Protein AF-A0A1B6HB10-F1 (afdb_monomer_lite)

Secondary structure (DSSP, 8-state):
-HHHHHHHTTSSEEE-SS-EEE---HHHHHHHHHHHHHHHHHHHHHHHTTHHHHHHHHHHHT-HHHHHHHHHHHHHHHHHHHHHHHHHHHHHHHHHHHHHHHHHHHHHHHHHHHTTSS-THHHHHHHHHHHHHHHHHHHS-HHHHHHHHHHHHHHHHHHHHHHHHHHHHTT--HHHHHHHHHHHHHHHHHHHSS-HHHHHHHHHHTTTHHHHHHHHHHHHHS-HHHHHHHHHHHHHHHHHH-SS-TT-----

pLDDT: mean 84.59, std 11.27, range [43.12, 95.44]

Foldseek 3Di:
DVVLLVVCLVPQFDDDPVDTAGAADLSLLVSLVVLVVVLVCLVVVCVVVVLVVVLVVCCVVPHVVVSVVVVVVVVVVSVVVSVVSVVVSLVSLLSSLVRRLVVLLVLLQCQLPPVVPVDCSLVVSVVRCCNRLVSLVVRHDPVSSLSSLLSNLLSNLVSLLVQLVVCVVVVPALSSLLSSLVSLVVVLVSLCVPDNVSSVVSVVVCPCSSVVSNVSSVQSNDDPVVNVVVVVVVVVVVVVVDPDDPPDDPDD

Organism: NCBI:txid320908

Sequence (252 aa):
ADIMALKVDKMGDTETVYEKKFEVTNEWCLAINNIDYVRQSIQPFVKELGMEDIIKRLADFRSPSAAEHCRDTLQLVMDNAVETVKNKILDLLETVADKMSPSVRRFLMEGAELADQENNYVDRLMQYLDENLTILSSQLNPDNFDRTLTIIFDKLSRIMFDLVENGLEKRKPPNFFANLHKTLHVLMGFFHQGEKEGSQHLLQTQGEMLPRIERLLTLHGMDTADLIMQVHQARLQEQRDMVSAADGLLTV

Structure (mmCIF, N/CA/C/O backbone):
data_AF-A0A1B6HB10-F1
#
_entry.id   AF-A0A1B6HB10-F1
#
loop_
_atom_site.group_PDB
_atom_site.id
_atom_site.type_symbol
_atom_site.label_atom_id
_atom_site.label_alt_id
_atom_site.label_comp_id
_atom_site.label_asym_id
_atom_site.label_entity_id
_atom_site.label_seq_id
_atom_site.pdbx_PDB_ins_code
_atom_site.Cartn_x
_atom_site.Cartn_y
_atom_site.Cartn_z
_atom_site.occupancy
_atom_site.B_iso_or_equiv
_a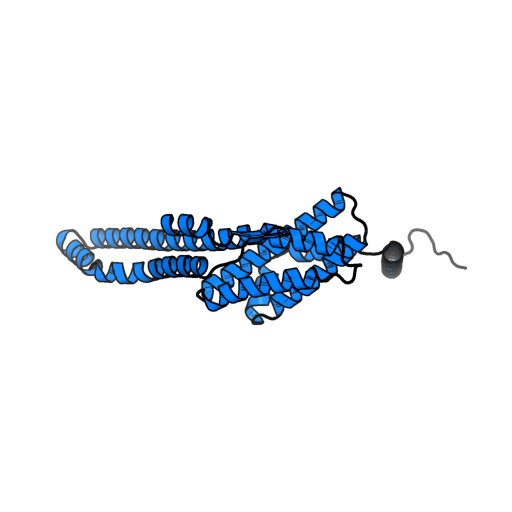tom_site.auth_seq_id
_atom_site.auth_comp_id
_atom_site.auth_asym_id
_atom_site.auth_atom_id
_atom_site.pdbx_PDB_model_num
ATOM 1 N N . ALA A 1 1 ? -2.744 5.889 21.395 1.00 66.94 1 ALA A N 1
ATOM 2 C CA . ALA A 1 1 ? -2.297 5.522 20.039 1.00 66.94 1 ALA A CA 1
ATOM 3 C C . ALA A 1 1 ? -1.103 6.369 19.584 1.00 66.94 1 ALA A C 1
ATOM 5 O O . ALA A 1 1 ? -0.095 5.792 19.202 1.00 66.94 1 ALA A O 1
ATOM 6 N N . ASP A 1 2 ? -1.140 7.701 19.712 1.00 75.50 2 ASP A N 1
ATOM 7 C CA . ASP A 1 2 ? -0.057 8.581 19.215 1.00 75.50 2 ASP A CA 1
ATOM 8 C C . ASP A 1 2 ? 1.318 8.337 19.844 1.00 75.50 2 ASP A C 1
ATOM 10 O O . ASP A 1 2 ? 2.328 8.368 19.153 1.00 75.50 2 ASP A O 1
ATOM 14 N N . ILE A 1 3 ? 1.372 8.012 21.138 1.00 80.12 3 ILE A N 1
ATOM 15 C CA . ILE A 1 3 ? 2.639 7.677 21.809 1.00 80.12 3 ILE A CA 1
ATOM 16 C C . ILE A 1 3 ? 3.262 6.406 21.212 1.00 80.12 3 ILE A C 1
ATOM 18 O O . ILE A 1 3 ? 4.477 6.338 21.050 1.00 80.12 3 ILE A O 1
ATOM 22 N N . MET A 1 4 ? 2.442 5.402 20.871 1.00 78.44 4 MET A N 1
ATOM 23 C CA . MET A 1 4 ? 2.943 4.189 20.219 1.00 78.44 4 MET A CA 1
ATOM 24 C C . MET A 1 4 ? 3.428 4.498 18.805 1.00 78.44 4 MET A C 1
ATOM 26 O O . MET A 1 4 ? 4.530 4.083 18.470 1.00 78.44 4 MET A O 1
ATOM 30 N N . ALA A 1 5 ? 2.669 5.291 18.041 1.00 75.81 5 ALA A N 1
ATOM 31 C CA . ALA A 1 5 ? 3.051 5.741 16.703 1.00 75.81 5 ALA A CA 1
ATOM 32 C C . ALA A 1 5 ? 4.418 6.447 16.698 1.00 75.81 5 ALA A C 1
ATOM 34 O O . ALA A 1 5 ? 5.324 6.049 15.975 1.00 75.81 5 ALA A O 1
ATOM 35 N N . LEU A 1 6 ? 4.611 7.425 17.588 1.00 81.50 6 LEU A N 1
ATOM 36 C CA . LEU A 1 6 ? 5.878 8.153 17.726 1.00 81.50 6 LEU A CA 1
ATOM 37 C C . LEU A 1 6 ? 7.051 7.256 18.142 1.00 81.50 6 LEU A C 1
ATOM 39 O O . LEU A 1 6 ? 8.202 7.549 17.821 1.00 81.50 6 LEU A O 1
ATOM 43 N N . LYS A 1 7 ? 6.779 6.185 18.897 1.00 82.88 7 LYS A N 1
ATOM 44 C CA . LYS A 1 7 ? 7.814 5.256 19.357 1.00 82.88 7 LYS A CA 1
ATOM 45 C C . LYS A 1 7 ? 8.308 4.358 18.224 1.00 82.88 7 LYS A C 1
ATOM 47 O O . LYS A 1 7 ? 9.514 4.138 18.135 1.00 82.88 7 LYS A O 1
ATOM 52 N N . VAL A 1 8 ? 7.400 3.851 17.391 1.00 83.81 8 VAL A N 1
ATOM 53 C CA . VAL A 1 8 ? 7.762 2.977 16.263 1.00 83.81 8 VAL A CA 1
ATOM 54 C C . VAL A 1 8 ? 8.307 3.756 15.069 1.00 83.81 8 VAL A C 1
ATOM 56 O O . VAL A 1 8 ? 9.128 3.225 14.333 1.00 83.81 8 VAL A O 1
ATOM 59 N N . ASP A 1 9 ? 7.981 5.045 14.941 1.00 81.38 9 ASP A N 1
ATOM 60 C CA . ASP A 1 9 ? 8.463 5.904 13.850 1.00 81.38 9 ASP A CA 1
ATOM 61 C C . ASP A 1 9 ? 9.997 6.013 13.749 1.00 81.38 9 ASP A C 1
ATOM 63 O O . ASP A 1 9 ? 10.530 6.333 12.697 1.00 81.38 9 ASP A O 1
ATOM 67 N N . LYS A 1 10 ? 10.752 5.699 14.804 1.00 76.81 10 LYS A N 1
ATOM 68 C CA . LYS A 1 10 ? 12.230 5.689 14.756 1.00 76.81 10 LYS A CA 1
ATOM 69 C C . LYS A 1 10 ? 12.836 4.295 14.583 1.00 76.81 10 LYS A C 1
ATOM 71 O O . LYS A 1 10 ? 14.054 4.153 14.619 1.00 76.81 10 LYS A O 1
ATOM 76 N N . MET A 1 11 ? 12.003 3.263 14.480 1.00 84.38 11 MET A N 1
ATOM 77 C CA . MET A 1 11 ? 12.424 1.867 14.368 1.00 84.38 11 MET A CA 1
ATOM 78 C C . MET A 1 11 ? 12.442 1.434 12.905 1.00 84.38 11 MET A C 1
ATOM 80 O O . MET A 1 11 ? 11.627 1.911 12.117 1.00 84.38 11 MET A O 1
ATOM 84 N N . GLY A 1 12 ? 13.346 0.514 12.565 1.00 80.12 12 GLY A N 1
ATOM 85 C CA . GLY A 1 12 ? 13.450 -0.080 11.229 1.00 80.12 12 GLY A CA 1
ATOM 86 C C . GLY A 1 12 ? 14.407 0.633 10.276 1.00 80.12 12 GLY A C 1
ATOM 87 O O . GLY A 1 12 ? 14.768 0.068 9.251 1.00 80.12 12 GLY A O 1
ATOM 88 N N . ASP A 1 13 ? 14.873 1.840 10.604 1.00 84.81 13 ASP A N 1
ATOM 89 C CA . ASP A 1 13 ? 15.872 2.529 9.785 1.00 84.81 13 ASP A CA 1
ATOM 90 C C . ASP A 1 13 ? 17.247 1.869 9.967 1.00 84.81 13 ASP A C 1
ATOM 92 O O . ASP A 1 13 ? 17.872 1.958 11.027 1.00 84.81 13 ASP A O 1
ATOM 96 N N . THR A 1 14 ? 17.727 1.211 8.914 1.00 80.62 14 THR A N 1
ATOM 97 C CA . THR A 1 14 ? 19.067 0.625 8.846 1.00 80.62 14 THR A CA 1
ATOM 98 C C . THR A 1 14 ? 19.952 1.487 7.952 1.00 80.62 14 THR A C 1
ATOM 100 O O . THR A 1 14 ? 19.573 1.882 6.848 1.00 80.62 14 THR A O 1
ATOM 103 N N . GLU A 1 15 ? 21.147 1.813 8.442 1.00 80.75 15 GLU A N 1
ATOM 104 C CA . GLU A 1 15 ? 22.148 2.574 7.700 1.00 80.75 15 GLU A CA 1
ATOM 105 C C . GLU A 1 15 ? 23.475 1.818 7.754 1.00 80.75 15 GLU A C 1
ATOM 107 O O . GLU A 1 15 ? 24.091 1.652 8.806 1.00 80.75 15 GLU A O 1
ATOM 112 N N . THR A 1 16 ? 23.886 1.315 6.597 1.00 76.00 16 THR A N 1
ATOM 113 C CA . THR A 1 16 ? 25.175 0.668 6.364 1.00 76.00 16 THR A CA 1
ATOM 114 C C . THR A 1 16 ? 26.019 1.544 5.442 1.00 76.00 16 THR A C 1
ATOM 116 O O . THR A 1 16 ? 25.510 2.455 4.792 1.00 76.00 16 THR A O 1
ATOM 119 N N . VAL A 1 17 ? 27.315 1.240 5.327 1.00 68.69 17 VAL A N 1
ATOM 120 C CA . VAL A 1 17 ? 28.239 1.956 4.423 1.00 68.69 17 VAL A CA 1
ATOM 121 C C . VAL A 1 17 ? 27.768 1.926 2.959 1.00 68.69 17 VAL A C 1
ATOM 123 O O . VAL A 1 17 ? 28.103 2.822 2.189 1.00 68.69 17 VAL A O 1
ATOM 126 N N . TYR A 1 18 ? 26.983 0.915 2.579 1.00 65.81 18 TYR A N 1
ATOM 127 C CA . TYR A 1 18 ? 26.531 0.691 1.205 1.00 65.81 18 TYR A CA 1
ATOM 128 C C . TYR A 1 18 ? 25.063 1.055 0.977 1.00 65.81 18 TYR A C 1
ATOM 130 O O . TYR A 1 18 ? 24.651 1.258 -0.163 1.00 65.81 18 TYR A O 1
ATOM 138 N N . GLU A 1 19 ? 24.258 1.109 2.036 1.00 73.31 19 GLU A N 1
ATOM 139 C CA . GLU A 1 19 ? 22.810 1.158 1.906 1.00 73.31 19 GLU A CA 1
ATOM 140 C C . GLU A 1 19 ? 22.145 1.757 3.142 1.00 73.31 19 GLU A C 1
ATOM 142 O O . GLU A 1 19 ? 22.364 1.303 4.264 1.00 73.31 19 GLU A O 1
ATOM 147 N N . LYS A 1 20 ? 21.261 2.727 2.901 1.00 80.88 20 LYS A N 1
ATOM 148 C CA . LYS A 1 20 ? 20.232 3.158 3.842 1.00 80.88 20 LYS A CA 1
ATOM 149 C C . LYS A 1 20 ? 18.891 2.592 3.383 1.00 80.88 20 LYS A C 1
ATOM 151 O O . LYS A 1 20 ? 18.513 2.822 2.228 1.00 80.88 20 LYS A O 1
ATOM 156 N N . LYS A 1 21 ? 18.210 1.832 4.240 1.00 86.06 21 LYS A N 1
ATOM 157 C CA . LYS A 1 21 ? 16.880 1.271 3.963 1.00 86.06 21 LYS A CA 1
ATOM 158 C C . LYS A 1 21 ? 16.054 1.150 5.237 1.00 86.06 21 LYS A C 1
ATOM 160 O O . LYS A 1 21 ? 16.595 1.011 6.331 1.00 86.06 21 LYS A O 1
ATOM 165 N N . PHE A 1 22 ? 14.743 1.180 5.068 1.00 92.06 22 PHE A N 1
ATOM 166 C CA . PHE A 1 22 ? 13.804 0.849 6.127 1.00 92.06 22 PHE A CA 1
ATOM 167 C C . PHE A 1 22 ? 13.450 -0.637 6.059 1.00 92.06 22 PHE A C 1
ATOM 169 O O . PHE A 1 22 ? 13.200 -1.151 4.971 1.00 92.06 22 PHE A O 1
ATOM 176 N N . GLU A 1 23 ? 13.392 -1.309 7.200 1.00 91.12 23 GLU A N 1
ATOM 177 C CA . GLU A 1 23 ? 12.884 -2.671 7.345 1.00 91.12 23 GLU A CA 1
ATOM 178 C C . GLU A 1 23 ? 11.741 -2.679 8.359 1.00 91.12 23 GLU A C 1
ATOM 180 O O . GLU A 1 23 ? 11.842 -2.109 9.448 1.00 91.12 23 GLU A O 1
ATOM 185 N N . VAL A 1 24 ? 10.640 -3.331 7.998 1.00 91.88 24 VAL A N 1
ATOM 186 C CA . VAL A 1 24 ? 9.510 -3.550 8.889 1.00 91.88 24 VAL A CA 1
ATOM 187 C C . VAL A 1 24 ? 9.980 -4.422 10.039 1.00 91.88 24 VAL A C 1
ATOM 189 O O . VAL A 1 24 ? 10.500 -5.516 9.843 1.00 91.88 24 VAL A O 1
ATOM 192 N N . THR A 1 25 ? 9.759 -3.947 11.258 1.00 91.69 25 THR A N 1
ATOM 193 C CA . THR A 1 25 ? 10.106 -4.693 12.464 1.00 91.69 25 THR A CA 1
ATOM 194 C C . THR A 1 25 ? 8.860 -5.267 13.133 1.00 91.69 25 THR A C 1
ATOM 196 O O . THR A 1 25 ? 7.733 -4.806 12.923 1.00 91.69 25 THR A O 1
ATOM 199 N N . ASN A 1 26 ? 9.050 -6.263 13.999 1.00 91.88 26 ASN A N 1
ATOM 200 C CA . ASN A 1 26 ? 7.950 -6.848 14.769 1.00 91.88 26 ASN A CA 1
ATOM 201 C C . ASN A 1 26 ? 7.258 -5.801 15.657 1.00 91.88 26 ASN A C 1
ATOM 203 O O . ASN A 1 26 ? 6.051 -5.863 15.871 1.00 91.88 26 ASN A O 1
ATOM 207 N N . GLU A 1 27 ? 7.999 -4.808 16.152 1.00 90.38 27 GLU A N 1
ATOM 208 C CA . GLU A 1 27 ? 7.480 -3.735 17.000 1.00 90.38 27 GLU A CA 1
ATOM 209 C C . GLU A 1 27 ? 6.433 -2.876 16.286 1.00 90.38 27 GLU A C 1
ATOM 211 O O . GLU A 1 27 ? 5.463 -2.462 16.924 1.00 90.38 27 GLU A O 1
ATOM 216 N N . TRP A 1 28 ? 6.587 -2.646 14.977 1.00 92.00 28 TRP A N 1
ATOM 217 C CA . TRP A 1 28 ? 5.571 -1.971 14.165 1.00 92.00 28 TRP A CA 1
ATOM 218 C C . TRP A 1 28 ? 4.260 -2.752 14.162 1.00 92.00 28 TRP A C 1
ATOM 220 O O . TRP A 1 28 ? 3.199 -2.202 14.469 1.00 92.00 28 TRP A O 1
ATOM 230 N N . CYS A 1 29 ? 4.343 -4.053 13.892 1.00 92.56 29 CYS A N 1
ATOM 231 C CA . CYS A 1 29 ? 3.175 -4.923 13.840 1.00 92.56 29 CYS A CA 1
ATOM 232 C C . CYS A 1 29 ? 2.501 -5.046 15.214 1.00 92.56 29 CYS A C 1
ATOM 234 O O . CYS A 1 29 ? 1.281 -4.934 15.327 1.00 92.56 29 CYS A O 1
ATOM 236 N N . LEU A 1 30 ? 3.293 -5.180 16.283 1.00 91.25 30 LEU A N 1
ATOM 237 C CA . LEU A 1 30 ? 2.792 -5.194 17.657 1.00 91.25 30 LEU A CA 1
ATOM 238 C C . LEU A 1 30 ? 2.095 -3.881 18.026 1.00 91.25 30 LEU A C 1
ATOM 240 O O . LEU A 1 30 ? 1.057 -3.908 18.682 1.00 91.25 30 LEU A O 1
ATOM 244 N N . ALA A 1 31 ? 2.626 -2.728 17.611 1.00 91.94 31 ALA A N 1
ATOM 245 C CA . ALA A 1 31 ? 1.979 -1.442 17.860 1.00 91.94 31 ALA A CA 1
ATOM 246 C C . ALA A 1 31 ? 0.613 -1.348 17.164 1.00 91.94 31 ALA A C 1
ATOM 248 O O . ALA A 1 31 ? -0.362 -0.945 17.801 1.00 91.94 31 ALA A O 1
ATOM 249 N N . ILE A 1 32 ? 0.527 -1.771 15.900 1.00 93.31 32 ILE A N 1
ATOM 250 C CA . ILE A 1 32 ? -0.728 -1.810 15.137 1.00 93.31 32 ILE A CA 1
ATOM 251 C C . ILE A 1 32 ? -1.734 -2.755 15.806 1.00 93.31 32 ILE A C 1
ATOM 253 O O . ILE A 1 32 ? -2.867 -2.355 16.080 1.00 93.31 32 ILE A O 1
ATOM 257 N N . ASN A 1 33 ? -1.313 -3.972 16.156 1.00 92.50 33 ASN A N 1
ATOM 258 C CA . ASN A 1 33 ? -2.174 -4.950 16.820 1.00 92.50 33 ASN A CA 1
ATOM 259 C C . ASN A 1 33 ? -2.650 -4.484 18.195 1.00 92.50 33 ASN A C 1
ATOM 261 O O . ASN A 1 33 ? -3.802 -4.706 18.549 1.00 92.50 33 ASN A O 1
ATOM 265 N N . ASN A 1 34 ? -1.797 -3.808 18.967 1.00 91.75 34 ASN A N 1
ATOM 266 C CA . ASN A 1 34 ? -2.188 -3.249 20.260 1.00 91.75 34 ASN A CA 1
ATOM 267 C C . ASN A 1 34 ? -3.269 -2.174 20.100 1.00 91.75 34 ASN A C 1
ATOM 269 O O . ASN A 1 34 ? -4.189 -2.093 20.912 1.00 91.75 34 ASN A O 1
ATOM 273 N N . ILE A 1 35 ? -3.179 -1.346 19.057 1.00 91.88 35 ILE A N 1
ATOM 274 C CA . ILE A 1 35 ? -4.202 -0.337 18.760 1.00 91.88 35 ILE A CA 1
ATOM 275 C C . ILE A 1 35 ? -5.492 -1.011 18.272 1.00 91.88 35 ILE A C 1
ATOM 277 O O . ILE A 1 35 ? -6.581 -0.615 18.691 1.00 91.88 35 ILE A O 1
ATOM 281 N N . ASP A 1 36 ? -5.394 -2.068 17.465 1.00 91.81 36 ASP A N 1
ATOM 282 C CA . ASP A 1 36 ? -6.562 -2.857 17.067 1.00 91.81 36 ASP A CA 1
ATOM 283 C C . ASP A 1 36 ? -7.216 -3.573 18.258 1.00 91.81 36 ASP A C 1
ATOM 285 O O . ASP A 1 36 ? -8.439 -3.585 18.379 1.00 91.81 36 ASP A O 1
ATOM 289 N N . TYR A 1 37 ? -6.430 -4.065 19.214 1.00 92.31 37 TYR A N 1
ATOM 290 C CA . TYR A 1 37 ? -6.954 -4.615 20.461 1.00 92.31 37 TYR A CA 1
ATOM 291 C C . TYR A 1 37 ? -7.744 -3.567 21.257 1.00 92.31 37 TYR A C 1
ATOM 293 O O . TYR A 1 37 ? -8.824 -3.863 21.777 1.00 92.31 37 TYR A O 1
ATOM 301 N N . VAL A 1 38 ? -7.260 -2.318 21.307 1.00 92.00 38 VAL A N 1
ATOM 302 C CA . VAL A 1 38 ? -8.019 -1.204 21.900 1.00 92.00 38 VAL A CA 1
ATOM 303 C C . VAL A 1 38 ? -9.347 -1.018 21.167 1.00 92.00 38 VAL A C 1
ATOM 305 O O . VAL A 1 38 ? -10.378 -0.951 21.831 1.00 92.00 38 VAL A O 1
ATOM 308 N N . ARG A 1 39 ? -9.358 -1.014 19.825 1.00 92.75 39 ARG A N 1
ATOM 309 C CA . ARG A 1 39 ? -10.597 -0.927 19.027 1.00 92.75 39 ARG A CA 1
ATOM 310 C C . ARG A 1 39 ? -11.594 -2.022 19.409 1.00 92.75 39 ARG A C 1
ATOM 312 O O . ARG A 1 39 ? -12.766 -1.726 19.634 1.00 92.75 39 ARG A O 1
ATOM 319 N N . GLN A 1 40 ? -11.132 -3.269 19.488 1.00 91.56 40 GLN A N 1
ATOM 320 C CA . GLN A 1 40 ? -11.969 -4.422 19.831 1.00 91.56 40 GLN A CA 1
ATOM 321 C C . GLN A 1 40 ? -12.498 -4.349 21.271 1.00 91.56 40 GLN A C 1
ATOM 323 O O . GLN A 1 40 ? -13.612 -4.792 21.541 1.00 91.56 40 GLN A O 1
ATOM 328 N N . SER A 1 41 ? -11.735 -3.740 22.180 1.00 92.44 41 SER A N 1
ATOM 329 C CA . SER A 1 41 ? -12.079 -3.625 23.600 1.00 92.44 41 SER A CA 1
ATOM 330 C C . SER A 1 41 ? -13.092 -2.518 23.912 1.00 92.44 41 SER A C 1
ATOM 332 O O . SER A 1 41 ? -13.715 -2.571 24.971 1.00 92.44 41 SER A O 1
ATOM 334 N N . ILE A 1 42 ? -13.317 -1.542 23.018 1.00 90.31 42 ILE A N 1
ATOM 335 C CA . ILE A 1 42 ? -14.245 -0.419 23.270 1.00 90.31 42 ILE A CA 1
ATOM 336 C C . ILE A 1 42 ? -15.670 -0.918 23.553 1.00 90.31 42 ILE A C 1
ATOM 338 O O . ILE A 1 42 ? -16.278 -0.508 24.540 1.00 90.31 42 ILE A O 1
ATOM 342 N N . GLN A 1 43 ? -16.212 -1.818 22.726 1.00 87.56 43 GLN A N 1
ATOM 343 C CA . GLN A 1 43 ? -17.577 -2.323 22.925 1.00 87.56 43 GLN A CA 1
ATOM 344 C C . GLN A 1 43 ? -17.742 -3.144 24.219 1.00 87.56 43 GLN A C 1
ATOM 346 O O . GLN A 1 43 ? -18.684 -2.869 24.967 1.00 87.56 43 GLN A O 1
ATOM 351 N N . PRO A 1 44 ? -16.874 -4.132 24.521 1.00 90.94 44 PRO A N 1
ATOM 352 C CA . PRO A 1 44 ? -16.895 -4.839 25.801 1.00 90.94 44 PRO A CA 1
ATOM 353 C C . PRO A 1 44 ? -16.789 -3.899 27.004 1.00 90.94 44 PRO A C 1
ATOM 355 O O . PRO A 1 44 ? -17.592 -4.001 27.927 1.00 90.94 44 PRO A O 1
ATOM 358 N N . PHE A 1 45 ? -15.875 -2.928 26.954 1.00 88.81 45 PHE A N 1
ATOM 359 C CA . PHE A 1 45 ? -15.664 -1.977 28.042 1.00 88.81 45 PHE A CA 1
ATOM 360 C C . PHE A 1 45 ? -16.920 -1.152 28.352 1.00 88.81 45 PHE A C 1
ATOM 362 O O . PHE A 1 45 ? -17.268 -0.947 29.514 1.00 88.81 45 PHE A O 1
ATOM 369 N N . VAL A 1 46 ? -17.661 -0.727 27.325 1.00 85.44 46 VAL A N 1
ATOM 370 C CA . VAL A 1 46 ? -18.927 -0.005 27.520 1.00 85.44 46 VAL A CA 1
ATOM 371 C C . VAL A 1 46 ? -19.999 -0.877 28.177 1.00 85.44 46 VAL A C 1
ATOM 373 O O . VAL A 1 46 ? -20.761 -0.395 29.019 1.00 85.44 46 VAL A O 1
ATOM 376 N N . LYS A 1 47 ? -20.048 -2.168 27.838 1.00 85.38 47 LYS A N 1
ATOM 377 C CA . LYS A 1 47 ? -20.952 -3.109 28.512 1.00 85.38 47 LYS A CA 1
ATOM 378 C C . LYS A 1 47 ? -20.577 -3.269 29.987 1.00 85.38 47 LYS A C 1
ATOM 380 O O . LYS A 1 47 ? -21.461 -3.236 30.839 1.00 85.38 47 LYS A O 1
ATOM 385 N N . GLU A 1 48 ? -19.286 -3.378 30.293 1.00 88.75 48 GLU A N 1
ATOM 386 C CA . GLU A 1 48 ? -18.768 -3.494 31.666 1.00 88.75 48 GLU A CA 1
ATOM 387 C C . GLU A 1 48 ? -19.000 -2.236 32.513 1.00 88.75 48 GLU A C 1
ATOM 389 O O . GLU A 1 48 ? -19.236 -2.336 33.715 1.00 88.75 48 GLU A O 1
ATOM 394 N N . LEU A 1 49 ? -19.019 -1.056 31.889 1.00 85.88 49 LEU A N 1
ATOM 395 C CA . LEU A 1 49 ? -19.387 0.211 32.531 1.00 85.88 49 LEU A CA 1
ATOM 396 C C . LEU A 1 49 ? -20.845 0.253 33.030 1.00 85.88 49 LEU A C 1
ATOM 398 O O . LEU A 1 49 ? -21.227 1.213 33.700 1.00 85.88 49 LEU A O 1
ATOM 402 N N . GLY A 1 50 ? -21.670 -0.754 32.715 1.00 86.44 50 GLY A N 1
ATOM 403 C CA . GLY A 1 50 ? -23.067 -0.820 33.150 1.00 86.44 50 GLY A CA 1
ATOM 404 C C . GLY A 1 50 ? -23.941 0.227 32.463 1.00 86.44 50 GLY A C 1
ATOM 405 O O . GLY A 1 50 ? -24.909 0.719 33.045 1.00 86.44 50 GLY A O 1
ATOM 406 N N . MET A 1 51 ? -23.593 0.604 31.230 1.00 84.50 51 MET A N 1
ATOM 407 C CA . MET A 1 51 ? -24.243 1.708 30.524 1.00 84.50 51 MET A CA 1
ATOM 408 C C . MET A 1 51 ? -25.747 1.464 30.321 1.00 84.50 51 MET A C 1
ATOM 410 O O . MET A 1 51 ? -26.548 2.379 30.499 1.00 84.50 51 MET A O 1
ATOM 414 N N . GLU A 1 52 ? -26.149 0.217 30.068 1.00 86.44 52 GLU A N 1
ATOM 415 C CA . GLU A 1 52 ? -27.566 -0.164 29.977 1.00 86.44 52 GLU A CA 1
ATOM 416 C C . GLU A 1 52 ? -28.316 0.001 31.305 1.00 86.44 52 GLU A C 1
ATOM 418 O O . GLU A 1 52 ? -29.454 0.472 31.315 1.00 86.44 52 GLU A O 1
ATOM 423 N N . ASP A 1 53 ? -27.683 -0.312 32.439 1.00 88.88 53 ASP A N 1
ATOM 424 C CA . ASP A 1 53 ? -28.294 -0.118 33.758 1.00 88.88 53 ASP A CA 1
ATOM 425 C C . ASP A 1 53 ? -28.470 1.371 34.080 1.00 88.88 53 ASP A C 1
ATOM 427 O O . ASP A 1 53 ? -29.483 1.771 34.662 1.00 88.88 53 ASP A O 1
ATOM 431 N N . ILE A 1 54 ? -27.513 2.210 33.671 1.00 87.12 54 ILE A N 1
ATOM 432 C CA . ILE A 1 54 ? -27.594 3.670 33.814 1.00 87.12 54 ILE A CA 1
ATOM 433 C C . ILE A 1 54 ? -28.738 4.224 32.958 1.00 87.12 54 ILE A C 1
ATOM 435 O O . ILE A 1 54 ? -29.560 4.990 33.466 1.00 87.12 54 ILE A O 1
ATOM 439 N N . ILE A 1 55 ? -28.829 3.811 31.690 1.00 89.38 55 ILE A N 1
ATOM 440 C CA . ILE A 1 55 ? -29.898 4.235 30.773 1.00 89.38 55 ILE A CA 1
ATOM 441 C C . ILE A 1 55 ? -31.266 3.804 31.314 1.00 89.38 55 ILE A C 1
ATOM 443 O O . ILE A 1 55 ? -32.210 4.596 31.319 1.00 89.38 55 ILE A O 1
ATOM 447 N N . LYS A 1 56 ? -31.372 2.580 31.842 1.00 89.94 56 LYS A N 1
ATOM 448 C CA . LYS A 1 56 ? -32.608 2.077 32.451 1.00 89.94 56 LYS A CA 1
ATOM 449 C C . LYS A 1 56 ? -33.030 2.915 33.660 1.00 89.94 56 LYS A C 1
ATOM 451 O O . LYS A 1 56 ? -34.169 3.366 33.720 1.00 89.94 56 LYS A O 1
ATOM 456 N N . ARG A 1 57 ? -32.104 3.212 34.578 1.00 90.06 57 ARG A N 1
ATOM 457 C CA . ARG A 1 57 ? -32.381 4.087 35.734 1.00 90.06 57 ARG A CA 1
ATOM 458 C C . ARG A 1 57 ? -32.748 5.515 35.320 1.00 90.06 57 ARG A C 1
ATOM 460 O O . ARG A 1 57 ? -33.556 6.156 35.988 1.00 90.06 57 ARG A O 1
ATOM 467 N N . LEU A 1 58 ? -32.176 6.022 34.227 1.00 90.06 58 LEU A N 1
ATOM 468 C CA . LEU A 1 58 ? -32.514 7.338 33.682 1.00 90.06 58 LEU A CA 1
ATOM 469 C C . LEU A 1 58 ? -33.946 7.376 33.125 1.00 90.06 58 LEU A C 1
ATOM 471 O O . LEU A 1 58 ? -34.633 8.386 33.297 1.00 90.06 58 LEU A O 1
ATOM 475 N N . ALA A 1 59 ? -34.406 6.281 32.511 1.00 90.94 59 ALA A N 1
ATOM 476 C CA . ALA A 1 59 ? -35.780 6.153 32.025 1.00 90.94 59 ALA A CA 1
ATOM 477 C C . ALA A 1 59 ? -36.788 6.219 33.179 1.00 90.94 59 ALA A C 1
ATOM 479 O O . ALA A 1 59 ? -37.790 6.927 33.069 1.00 90.94 59 ALA A O 1
ATOM 480 N N . ASP A 1 60 ? -36.470 5.547 34.290 1.00 90.25 60 ASP A N 1
ATOM 481 C CA . ASP A 1 60 ? -37.295 5.519 35.502 1.00 90.25 60 ASP A CA 1
ATOM 482 C C . ASP A 1 60 ? -37.326 6.881 36.225 1.00 90.25 60 ASP A C 1
ATOM 484 O O . ASP A 1 60 ? -38.349 7.263 36.792 1.00 90.25 60 ASP A O 1
ATOM 488 N N . PHE A 1 61 ? -36.216 7.632 36.214 1.00 90.25 61 PHE A N 1
ATOM 489 C CA . PHE A 1 61 ? -36.095 8.909 36.933 1.00 90.25 61 PHE A CA 1
ATOM 490 C C . PHE A 1 61 ? -36.639 10.124 36.164 1.00 90.25 61 PHE A C 1
ATOM 492 O O . PHE A 1 61 ? -37.137 11.071 36.776 1.00 90.25 61 PHE A O 1
ATOM 499 N N . ARG A 1 62 ? -36.499 10.146 34.832 1.00 88.12 62 ARG A N 1
ATOM 500 C CA . ARG A 1 62 ? -36.848 11.301 33.985 1.00 88.12 62 ARG A CA 1
ATOM 501 C C . ARG A 1 62 ? -37.994 10.976 33.037 1.00 88.12 62 ARG A C 1
ATOM 503 O O . ARG A 1 62 ? -39.114 11.433 33.242 1.00 88.12 62 ARG A O 1
ATOM 510 N N . SER A 1 63 ? -37.687 10.269 31.957 1.00 91.31 63 SER A N 1
ATOM 511 C CA . SER A 1 63 ? -38.650 9.813 30.961 1.00 91.31 63 SER A CA 1
ATOM 512 C C . SER A 1 63 ? -37.977 8.818 30.011 1.00 91.31 63 SER A C 1
ATOM 514 O O . SER A 1 63 ? -36.761 8.907 29.798 1.00 91.31 63 SER A O 1
ATOM 516 N N . PRO A 1 64 ? -38.750 7.927 29.364 1.00 89.81 64 PRO A N 1
ATOM 517 C CA . PRO A 1 64 ? -38.219 7.014 28.353 1.00 89.81 64 PRO A CA 1
ATOM 518 C C . PRO A 1 64 ? -37.510 7.742 27.203 1.00 89.81 64 PRO A C 1
ATOM 520 O O . PRO A 1 64 ? -36.414 7.358 26.814 1.00 89.81 64 PRO A O 1
ATOM 523 N N . SER A 1 65 ? -38.079 8.855 26.728 1.00 91.19 65 SER A N 1
ATOM 524 C CA . SER A 1 65 ? -37.491 9.663 25.649 1.00 91.19 65 SER A CA 1
ATOM 525 C C . SER A 1 65 ? -36.146 10.292 26.042 1.00 91.19 65 SER A C 1
ATOM 527 O O . SER A 1 65 ? -35.224 10.318 25.232 1.00 91.19 65 SER A O 1
ATOM 529 N N . ALA A 1 66 ? -35.981 10.754 27.288 1.00 87.88 66 ALA A N 1
ATOM 530 C CA . ALA A 1 66 ? -34.697 11.290 27.746 1.00 87.88 66 ALA A CA 1
ATOM 531 C C . ALA A 1 66 ? -33.612 10.202 27.830 1.00 87.88 66 ALA A C 1
ATOM 533 O O . ALA A 1 66 ? -32.447 10.465 27.531 1.00 87.88 66 ALA A O 1
ATOM 534 N N . ALA A 1 67 ? -33.994 8.984 28.220 1.00 91.12 67 ALA A N 1
ATOM 535 C CA . ALA A 1 67 ? -33.091 7.840 28.254 1.00 91.12 67 ALA A CA 1
ATOM 536 C C . ALA A 1 67 ? -32.682 7.374 26.851 1.00 91.12 67 ALA A C 1
ATOM 538 O O . ALA A 1 67 ? -31.517 7.051 26.634 1.00 91.12 67 ALA A O 1
ATOM 539 N N . GLU A 1 68 ? -33.610 7.398 25.895 1.00 91.38 68 GLU A N 1
ATOM 540 C CA . GLU A 1 68 ? -33.347 7.061 24.495 1.00 91.38 68 GLU A CA 1
ATOM 541 C C . GLU A 1 68 ? -32.386 8.062 23.841 1.00 91.38 68 GLU A C 1
ATOM 543 O O . GLU A 1 68 ? -31.350 7.658 23.324 1.00 91.38 68 GLU A O 1
ATOM 548 N N . HIS A 1 69 ? -32.609 9.369 24.011 1.00 90.81 69 HIS A N 1
ATOM 549 C CA . HIS A 1 69 ? -31.654 10.383 23.544 1.00 90.81 69 HIS A CA 1
ATOM 550 C C . HIS A 1 69 ? -30.257 10.232 24.166 1.00 90.81 69 HIS A C 1
ATOM 552 O O . HIS A 1 69 ? -29.243 10.472 23.504 1.00 90.81 69 HIS A O 1
ATOM 558 N N . CYS A 1 70 ? -30.183 9.838 25.442 1.00 89.06 70 CYS A N 1
ATOM 559 C CA . CYS A 1 70 ? -28.911 9.553 26.097 1.00 89.06 70 CYS A CA 1
ATOM 560 C C . CYS A 1 70 ? -28.227 8.331 25.472 1.00 89.06 70 CYS A C 1
ATOM 562 O O . CYS A 1 70 ? -27.040 8.412 25.163 1.00 89.06 70 CYS A O 1
ATOM 564 N N . ARG A 1 71 ? -28.973 7.246 25.223 1.00 90.94 71 ARG A N 1
ATOM 565 C CA . ARG A 1 71 ? -28.468 6.057 24.524 1.00 90.94 71 ARG A CA 1
ATOM 566 C C . ARG A 1 71 ? -27.901 6.420 23.153 1.00 90.94 71 ARG A C 1
ATOM 568 O O . ARG A 1 71 ? -26.758 6.070 22.882 1.00 90.94 71 ARG A O 1
ATOM 575 N N . ASP A 1 72 ? -28.648 7.162 22.340 1.00 92.50 72 ASP A N 1
ATOM 576 C CA . ASP A 1 72 ? -28.215 7.553 20.992 1.00 92.50 72 ASP A CA 1
ATOM 577 C C . ASP A 1 72 ? -26.933 8.390 21.032 1.00 92.50 72 ASP A C 1
ATOM 579 O O . ASP A 1 72 ? -25.999 8.166 20.262 1.00 92.50 72 ASP A O 1
ATOM 583 N N . THR A 1 73 ? -26.851 9.329 21.979 1.00 91.50 73 THR A N 1
ATOM 584 C CA . THR A 1 73 ? -25.654 10.160 22.162 1.00 91.50 73 THR A CA 1
ATOM 585 C C . THR A 1 73 ? -24.445 9.313 22.560 1.00 91.50 73 THR A C 1
ATOM 587 O O . THR A 1 73 ? -23.344 9.529 22.056 1.00 91.50 73 THR A O 1
ATOM 590 N N . LEU A 1 74 ? -24.628 8.339 23.455 1.00 88.94 74 LEU A N 1
ATOM 591 C CA . LEU A 1 74 ? -23.553 7.451 23.896 1.00 88.94 74 LEU A CA 1
ATOM 592 C C . LEU A 1 74 ? -23.102 6.511 22.775 1.00 88.94 74 LEU A C 1
ATOM 594 O O . LEU A 1 74 ? -21.898 6.360 22.572 1.00 88.94 74 LEU A O 1
ATOM 598 N N . GLN A 1 75 ? -24.042 5.965 22.001 1.00 90.69 75 GLN A N 1
ATOM 599 C CA . GLN A 1 75 ? -23.737 5.157 20.823 1.00 90.69 75 GLN A CA 1
ATOM 600 C C . GLN A 1 75 ? -22.929 5.964 19.799 1.00 90.69 75 GLN A C 1
ATOM 602 O O . GLN A 1 75 ? -21.891 5.500 19.338 1.00 90.69 75 GLN A O 1
ATOM 607 N N . LEU A 1 76 ? -23.322 7.214 19.531 1.00 93.06 76 LEU A N 1
ATOM 608 C CA . LEU A 1 76 ? -22.577 8.103 18.640 1.00 93.06 76 LEU A CA 1
ATOM 609 C C . LEU A 1 76 ? -21.142 8.352 19.137 1.00 93.06 76 LEU A C 1
ATOM 611 O O . LEU A 1 76 ? -20.198 8.341 18.349 1.00 93.06 76 LEU A O 1
ATOM 615 N N . VAL A 1 77 ? -20.951 8.570 20.442 1.00 91.56 77 VAL A N 1
ATOM 616 C CA . VAL A 1 77 ? -19.611 8.742 21.032 1.00 91.56 77 VAL A CA 1
ATOM 617 C C . VAL A 1 77 ? -18.769 7.475 20.869 1.00 91.56 77 VAL A C 1
ATOM 619 O O . VAL A 1 77 ? -17.583 7.572 20.550 1.00 91.56 77 VAL A O 1
ATOM 622 N N . MET A 1 78 ? -19.365 6.295 21.046 1.00 89.50 78 MET A N 1
ATOM 623 C CA . MET A 1 78 ? -18.679 5.019 20.839 1.00 89.50 78 MET A CA 1
ATOM 624 C C . MET A 1 78 ? -18.271 4.812 19.388 1.00 89.50 78 MET A C 1
ATOM 626 O O . MET A 1 78 ? -17.121 4.462 19.128 1.00 89.50 78 MET A O 1
ATOM 630 N N . ASP A 1 79 ? -19.194 5.040 18.456 1.00 92.44 79 ASP A N 1
A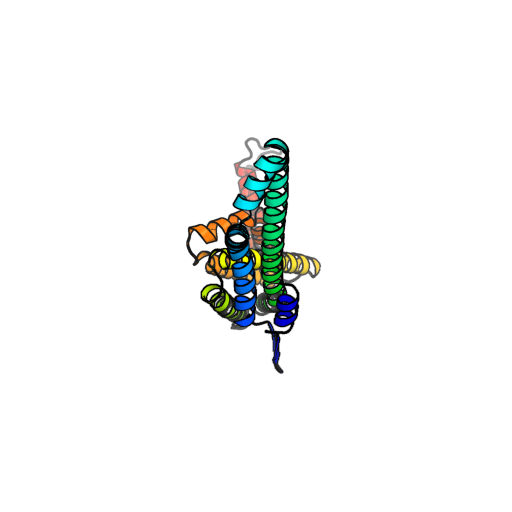TOM 631 C CA . ASP A 1 79 ? -18.943 4.865 17.030 1.00 92.44 79 ASP A CA 1
ATOM 632 C C . ASP A 1 79 ? -17.824 5.811 16.576 1.00 92.44 79 ASP A C 1
ATOM 634 O O . ASP A 1 79 ? -16.870 5.375 15.931 1.00 92.44 79 ASP A O 1
ATOM 638 N N . ASN A 1 80 ? -17.850 7.068 17.034 1.00 94.06 80 ASN A N 1
ATOM 639 C CA . ASN A 1 80 ? -16.776 8.034 16.795 1.00 94.06 80 ASN A CA 1
ATOM 640 C C . ASN A 1 80 ? -15.431 7.589 17.393 1.00 94.06 80 ASN A C 1
ATOM 642 O O . ASN A 1 80 ? -14.385 7.768 16.764 1.00 94.06 80 ASN A O 1
ATOM 646 N N . ALA A 1 81 ? -15.425 7.004 18.595 1.00 92.69 81 ALA A N 1
ATOM 647 C CA . ALA A 1 81 ? -14.202 6.501 19.219 1.00 92.69 81 ALA A CA 1
ATOM 648 C C . ALA A 1 81 ? -13.618 5.313 18.439 1.00 92.69 81 ALA A C 1
ATOM 650 O O . ALA A 1 81 ? -12.419 5.289 18.159 1.00 92.69 81 ALA A O 1
ATOM 651 N N . VAL A 1 82 ? -14.462 4.357 18.040 1.00 92.94 82 VAL A N 1
ATOM 652 C CA . VAL A 1 82 ? -14.066 3.218 17.199 1.00 92.94 82 VAL A CA 1
ATOM 653 C C . VAL A 1 82 ? -13.500 3.708 15.868 1.00 92.94 82 VAL A C 1
ATOM 655 O O . VAL A 1 82 ? -12.447 3.229 15.445 1.00 92.94 82 VAL A O 1
ATOM 658 N N . GLU A 1 83 ? -14.156 4.676 15.231 1.00 94.19 83 GLU A N 1
ATOM 659 C CA . GLU A 1 83 ? -13.719 5.228 13.950 1.00 94.19 83 GLU A CA 1
ATOM 660 C C . GLU A 1 83 ? -12.388 5.977 14.069 1.00 94.19 83 GLU A C 1
ATOM 662 O O . GLU A 1 83 ? -11.487 5.782 13.259 1.00 94.19 83 GLU A O 1
ATOM 667 N N . THR A 1 84 ? -12.200 6.740 15.148 1.00 93.75 84 THR A N 1
ATOM 668 C CA . THR A 1 84 ? -10.921 7.404 15.446 1.00 93.75 84 THR A CA 1
ATOM 669 C C . THR A 1 84 ? -9.779 6.392 15.555 1.00 93.75 84 THR A C 1
ATOM 671 O O . THR A 1 84 ? -8.696 6.611 15.012 1.00 93.75 84 THR A O 1
ATOM 674 N N . VAL A 1 85 ? -10.008 5.260 16.230 1.00 93.44 85 VAL A N 1
ATOM 675 C CA . VAL A 1 85 ? -8.989 4.210 16.357 1.00 93.44 85 VAL A CA 1
ATOM 676 C C . VAL A 1 85 ? -8.731 3.517 15.017 1.00 93.44 85 VAL A C 1
ATOM 678 O O . VAL A 1 85 ? -7.571 3.275 14.693 1.00 93.44 85 VAL A O 1
ATOM 681 N N . LYS A 1 86 ? -9.766 3.243 14.209 1.00 92.44 86 LYS A N 1
ATOM 682 C CA . LYS A 1 86 ? -9.590 2.684 12.854 1.00 92.44 86 LYS A CA 1
ATOM 683 C C . LYS A 1 86 ? -8.767 3.604 11.958 1.00 92.44 86 LYS A C 1
ATOM 685 O O . LYS A 1 86 ? -7.825 3.126 11.336 1.00 92.44 86 LYS A O 1
ATOM 690 N N . ASN A 1 87 ? -9.087 4.897 11.928 1.00 93.56 87 ASN A N 1
ATOM 691 C CA . ASN A 1 87 ? -8.330 5.880 11.154 1.00 93.56 87 ASN A CA 1
ATOM 692 C C . ASN A 1 87 ? -6.872 5.900 11.602 1.00 93.56 87 ASN A C 1
ATOM 694 O O . ASN A 1 87 ? -5.970 5.864 10.777 1.00 93.56 87 ASN A O 1
ATOM 698 N N . LYS A 1 88 ? -6.624 5.809 12.912 1.00 92.50 88 LYS A N 1
ATOM 699 C CA . LYS A 1 88 ? -5.255 5.755 13.418 1.00 92.50 88 LYS A CA 1
ATOM 700 C C . LYS A 1 88 ? -4.498 4.479 13.041 1.00 92.50 88 LYS A C 1
ATOM 702 O O . LYS A 1 88 ? -3.279 4.521 12.889 1.00 92.50 88 LYS A O 1
ATOM 707 N N . ILE A 1 89 ? -5.192 3.346 12.925 1.00 93.44 89 ILE A N 1
ATOM 708 C CA . ILE A 1 89 ? -4.606 2.115 12.381 1.00 93.44 89 ILE A CA 1
ATOM 709 C C . ILE A 1 89 ? -4.223 2.353 10.921 1.00 93.44 89 ILE A C 1
ATOM 711 O O . ILE A 1 89 ? -3.075 2.102 10.575 1.00 93.44 89 ILE A O 1
ATOM 715 N N . LEU A 1 90 ? -5.139 2.890 10.106 1.00 93.88 90 LEU A N 1
ATOM 716 C CA . LEU A 1 90 ? -4.876 3.206 8.698 1.00 93.88 90 LEU A CA 1
ATOM 717 C C . LEU A 1 90 ? -3.668 4.140 8.536 1.00 93.88 90 LEU A C 1
ATOM 719 O O . LEU A 1 90 ? -2.765 3.798 7.780 1.00 93.88 90 LEU A O 1
ATOM 723 N N . ASP A 1 91 ? -3.580 5.220 9.319 1.00 94.12 91 ASP A N 1
ATOM 724 C CA . ASP A 1 91 ? -2.430 6.138 9.309 1.00 94.12 91 ASP A CA 1
ATOM 725 C C . ASP A 1 91 ? -1.096 5.402 9.539 1.00 94.12 91 ASP A C 1
ATOM 727 O O . ASP A 1 91 ? -0.075 5.713 8.923 1.00 94.12 91 ASP A O 1
ATOM 731 N N . LEU A 1 92 ? -1.077 4.421 10.450 1.00 92.94 92 LEU A N 1
ATOM 732 C CA . LEU A 1 92 ? 0.125 3.633 10.732 1.00 92.94 92 LEU A CA 1
ATOM 733 C C . LEU A 1 92 ? 0.472 2.680 9.591 1.00 92.94 92 LEU A C 1
ATOM 735 O O . LEU A 1 92 ? 1.653 2.542 9.276 1.00 92.94 92 LEU A O 1
ATOM 739 N N . LEU A 1 93 ? -0.530 2.055 8.966 1.00 94.12 93 LEU A N 1
ATOM 740 C CA . LEU A 1 93 ? -0.311 1.216 7.784 1.00 94.12 93 LEU A CA 1
ATOM 741 C C . LEU A 1 93 ? 0.265 2.047 6.629 1.00 94.12 93 LEU A C 1
ATOM 743 O O . LEU A 1 93 ? 1.233 1.633 5.989 1.00 94.12 93 LEU A O 1
ATOM 747 N N . GLU A 1 94 ? -0.275 3.249 6.408 1.00 94.50 94 GLU A N 1
ATOM 748 C CA . GLU A 1 94 ? 0.241 4.201 5.421 1.00 94.50 94 GLU A CA 1
ATOM 749 C C . GLU A 1 94 ? 1.670 4.637 5.743 1.00 94.50 94 GLU A C 1
ATOM 751 O O . GLU A 1 94 ? 2.521 4.631 4.857 1.00 94.50 94 GLU A O 1
ATOM 756 N N . THR A 1 95 ? 1.968 4.919 7.014 1.00 93.81 95 THR A N 1
ATOM 757 C CA . THR A 1 95 ? 3.320 5.304 7.447 1.00 93.81 95 THR A CA 1
ATOM 758 C C . THR A 1 95 ? 4.345 4.209 7.144 1.00 93.81 95 THR A C 1
ATOM 760 O O . THR A 1 95 ? 5.446 4.504 6.676 1.00 93.81 95 THR A O 1
ATOM 763 N N . VAL A 1 96 ? 3.999 2.937 7.374 1.00 93.12 96 VAL A N 1
ATOM 764 C CA . VAL A 1 96 ? 4.876 1.804 7.035 1.00 93.12 96 VAL A CA 1
ATOM 765 C C . VAL A 1 96 ? 5.139 1.756 5.528 1.00 93.12 96 VAL A C 1
ATOM 767 O O . VAL A 1 96 ? 6.295 1.682 5.108 1.00 93.12 96 VAL A O 1
ATOM 770 N N . ALA A 1 97 ? 4.094 1.862 4.705 1.00 93.75 97 ALA A N 1
ATOM 771 C CA . ALA A 1 97 ? 4.235 1.857 3.249 1.00 93.75 97 ALA A CA 1
ATOM 772 C C . ALA A 1 97 ? 5.045 3.064 2.729 1.00 93.75 97 ALA A C 1
ATOM 774 O O . ALA A 1 97 ? 5.876 2.931 1.822 1.00 93.75 97 ALA A O 1
ATOM 775 N N . ASP A 1 98 ? 4.866 4.240 3.332 1.00 94.31 98 ASP A N 1
ATOM 776 C CA . ASP A 1 98 ? 5.633 5.445 3.010 1.00 94.31 98 ASP A CA 1
ATOM 777 C C . ASP A 1 98 ? 7.114 5.291 3.363 1.00 94.31 98 ASP A C 1
ATOM 779 O O . ASP A 1 98 ? 7.975 5.708 2.588 1.00 94.31 98 ASP A O 1
ATOM 783 N N . LYS A 1 99 ? 7.439 4.621 4.472 1.00 92.44 99 LYS A N 1
ATOM 784 C CA . LYS A 1 99 ? 8.831 4.324 4.842 1.00 92.44 99 LYS A CA 1
ATOM 785 C C . LYS A 1 99 ? 9.497 3.293 3.934 1.00 92.44 99 LYS A C 1
ATOM 787 O O . LYS A 1 99 ? 10.700 3.387 3.704 1.00 92.44 99 LYS A O 1
ATOM 792 N N . MET A 1 100 ? 8.739 2.353 3.369 1.00 93.69 100 MET A N 1
ATOM 793 C CA . MET A 1 100 ? 9.253 1.402 2.370 1.00 93.69 100 MET A CA 1
ATOM 794 C C . MET A 1 100 ? 9.497 2.058 0.998 1.00 93.69 100 MET A C 1
ATOM 796 O O . MET A 1 100 ? 10.362 1.625 0.231 1.00 93.69 100 MET A O 1
ATOM 800 N N . SER A 1 101 ? 8.755 3.124 0.683 1.00 94.19 101 SER A N 1
ATOM 801 C CA . SER A 1 101 ? 8.734 3.759 -0.642 1.00 94.19 101 SER A CA 1
ATOM 802 C C . SER A 1 101 ? 10.107 4.218 -1.173 1.00 94.19 101 SER A C 1
ATOM 804 O O . SER A 1 101 ? 10.370 3.998 -2.358 1.00 94.19 101 SER A O 1
ATOM 806 N N . PRO A 1 102 ? 11.023 4.813 -0.378 1.00 93.44 102 PRO A N 1
ATOM 807 C CA . PRO A 1 102 ? 12.353 5.200 -0.854 1.00 93.44 102 PRO A CA 1
ATOM 808 C C . PRO A 1 102 ? 13.195 4.022 -1.354 1.00 93.44 102 PRO A C 1
ATOM 810 O O . PRO A 1 102 ? 13.809 4.121 -2.417 1.00 93.44 102 PRO A O 1
ATOM 813 N N . SER A 1 103 ? 13.204 2.904 -0.622 1.00 92.75 103 SER A N 1
ATOM 814 C CA . SER A 1 103 ? 13.945 1.696 -1.004 1.00 92.75 103 SER A CA 1
ATOM 815 C C . SER A 1 103 ? 13.369 1.082 -2.275 1.00 92.75 103 SER A C 1
ATOM 817 O O . SER A 1 103 ? 14.115 0.800 -3.211 1.00 92.75 103 SER A O 1
ATOM 819 N N . VAL A 1 104 ? 12.038 0.978 -2.352 1.00 93.19 104 VAL A N 1
ATOM 820 C CA . VAL A 1 104 ? 11.324 0.510 -3.549 1.00 93.19 104 VAL A CA 1
ATOM 821 C C . VAL A 1 104 ? 11.649 1.381 -4.763 1.00 93.19 104 VA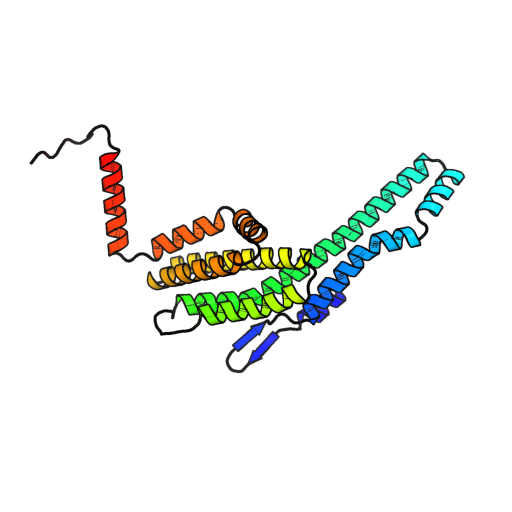L A C 1
ATOM 823 O O . VAL A 1 104 ? 12.063 0.866 -5.800 1.00 93.19 104 VAL A O 1
ATOM 826 N N . ARG A 1 105 ? 11.526 2.709 -4.635 1.00 94.62 105 ARG A N 1
ATOM 827 C CA . ARG A 1 105 ? 11.837 3.656 -5.715 1.00 94.62 105 ARG A CA 1
ATOM 828 C C . ARG A 1 105 ? 13.281 3.519 -6.182 1.00 94.62 105 ARG A C 1
ATOM 830 O O . ARG A 1 105 ? 13.526 3.551 -7.386 1.00 94.62 105 ARG A O 1
ATOM 837 N N . ARG A 1 106 ? 14.226 3.367 -5.250 1.00 91.81 106 ARG A N 1
ATOM 838 C CA . ARG A 1 106 ? 15.641 3.182 -5.580 1.00 91.81 106 ARG A CA 1
ATOM 839 C C . ARG A 1 106 ? 15.856 1.895 -6.377 1.00 91.81 106 ARG A C 1
ATOM 841 O O . ARG A 1 106 ? 16.444 1.968 -7.449 1.00 91.81 106 ARG A O 1
ATOM 848 N N . PHE A 1 107 ? 15.344 0.755 -5.908 1.00 91.38 107 PHE A N 1
ATOM 849 C CA . PHE A 1 107 ? 15.510 -0.520 -6.614 1.00 91.38 107 PHE A CA 1
ATOM 850 C C . PHE A 1 107 ? 14.861 -0.517 -8.002 1.00 91.38 107 PHE A C 1
ATOM 852 O O . PHE A 1 107 ? 15.461 -1.013 -8.951 1.00 91.38 107 PHE A O 1
ATOM 859 N N . LEU A 1 108 ? 13.678 0.089 -8.146 1.00 92.50 108 LEU A N 1
ATOM 860 C CA . LEU A 1 108 ? 13.020 0.248 -9.445 1.00 92.50 108 LEU A CA 1
ATOM 861 C C . LEU A 1 108 ? 13.834 1.119 -10.407 1.00 92.50 108 LEU A C 1
ATOM 863 O O . LEU A 1 108 ? 13.982 0.769 -11.574 1.00 92.50 108 LEU A O 1
ATOM 867 N N . MET A 1 109 ? 14.383 2.236 -9.922 1.00 91.94 109 MET A N 1
ATOM 868 C CA . MET A 1 109 ? 15.218 3.122 -10.734 1.00 91.94 109 MET A CA 1
ATOM 869 C C . MET A 1 109 ? 16.512 2.425 -11.179 1.00 91.94 109 MET A C 1
ATOM 871 O O . MET A 1 109 ? 16.851 2.462 -12.359 1.00 91.94 109 MET A O 1
ATOM 875 N N . GLU A 1 110 ? 17.215 1.765 -10.255 1.00 89.06 110 GLU A N 1
ATOM 876 C CA . GLU A 1 110 ? 18.447 1.018 -10.549 1.00 89.06 110 GLU A CA 1
ATOM 877 C C . GLU A 1 110 ? 18.182 -0.131 -11.532 1.00 89.06 110 GLU A C 1
ATOM 879 O O . GLU A 1 110 ? 18.907 -0.287 -12.516 1.00 89.06 110 GLU A O 1
ATOM 884 N N . GLY A 1 111 ? 17.099 -0.887 -11.317 1.00 87.31 111 GLY A N 1
ATOM 885 C CA . GLY A 1 111 ? 16.673 -1.962 -12.211 1.00 87.31 111 GLY A CA 1
ATOM 886 C C . GLY A 1 111 ? 16.304 -1.461 -13.607 1.00 87.31 111 GLY A C 1
ATOM 887 O O . GLY A 1 111 ? 16.620 -2.115 -14.597 1.00 87.31 111 GLY A O 1
ATOM 888 N N . ALA A 1 112 ? 15.707 -0.276 -13.716 1.00 88.81 112 ALA A N 1
ATOM 889 C CA . ALA A 1 112 ? 15.403 0.332 -15.005 1.00 88.81 112 ALA A CA 1
ATOM 890 C C . ALA A 1 112 ? 16.668 0.755 -15.773 1.00 88.81 112 ALA A C 1
ATOM 892 O O . ALA A 1 112 ? 16.740 0.580 -16.991 1.00 88.81 112 ALA A O 1
ATOM 893 N N . GLU A 1 113 ? 17.672 1.299 -15.077 1.00 86.81 113 GLU A N 1
ATOM 894 C CA . GLU A 1 113 ? 18.888 1.843 -15.696 1.00 86.81 113 GLU A CA 1
ATOM 895 C C . GLU A 1 113 ? 19.958 0.790 -16.030 1.00 86.81 113 GLU A C 1
ATOM 897 O O . GLU A 1 113 ? 20.719 1.001 -16.974 1.00 86.81 113 GLU A O 1
ATOM 902 N N . LEU A 1 114 ? 20.036 -0.321 -15.287 1.00 77.81 114 LEU A N 1
ATOM 903 C CA . LEU A 1 114 ? 21.201 -1.224 -15.304 1.00 77.81 114 LEU A CA 1
ATOM 904 C C . LEU A 1 114 ? 20.891 -2.697 -15.650 1.00 77.81 114 LEU A C 1
ATOM 906 O O . LEU A 1 114 ? 21.757 -3.553 -15.460 1.00 77.81 114 LEU A O 1
ATOM 910 N N . ALA A 1 115 ? 19.698 -3.030 -16.163 1.00 61.66 115 ALA A N 1
ATOM 911 C CA . ALA A 1 115 ? 19.288 -4.436 -16.335 1.00 61.66 115 ALA A CA 1
ATOM 912 C C . ALA A 1 115 ? 20.133 -5.267 -17.323 1.00 61.66 115 ALA A C 1
ATOM 914 O O . ALA A 1 115 ? 20.134 -6.491 -17.222 1.00 61.66 115 ALA A O 1
ATOM 915 N N . ASP A 1 116 ? 20.870 -4.642 -18.249 1.00 59.31 116 ASP A N 1
ATOM 916 C CA . ASP A 1 116 ? 21.704 -5.358 -19.232 1.00 59.31 116 ASP A CA 1
ATOM 917 C C . ASP A 1 116 ? 23.004 -5.942 -18.623 1.00 59.31 116 ASP A C 1
ATOM 919 O O . ASP A 1 116 ? 23.768 -6.610 -19.318 1.00 59.31 116 ASP A O 1
ATOM 923 N N . GLN A 1 117 ? 23.275 -5.721 -17.327 1.00 55.47 117 GLN A N 1
ATOM 924 C CA . GLN A 1 117 ? 24.508 -6.145 -16.647 1.00 55.47 117 GLN A CA 1
ATOM 925 C C . GLN A 1 117 ? 24.317 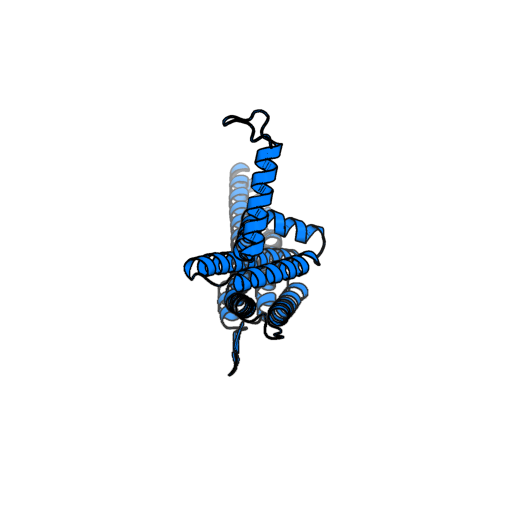-7.325 -15.676 1.00 55.47 117 GLN A C 1
ATOM 927 O O . GLN A 1 117 ? 24.670 -7.175 -14.517 1.00 55.47 117 GLN A O 1
ATOM 932 N N . GLU A 1 118 ? 23.752 -8.473 -16.075 1.00 53.81 118 GLU A N 1
ATOM 933 C CA . GLU A 1 118 ? 23.637 -9.679 -15.201 1.00 53.81 118 GLU A CA 1
ATOM 934 C C . GLU A 1 118 ? 23.111 -9.395 -13.767 1.00 53.81 118 GLU A C 1
ATOM 936 O O . GLU A 1 118 ? 23.423 -10.110 -12.814 1.00 53.81 118 GLU A O 1
ATOM 941 N N . ASN A 1 119 ? 22.370 -8.300 -13.578 1.00 56.00 119 ASN A N 1
ATOM 942 C CA . ASN A 1 119 ? 22.336 -7.637 -12.281 1.00 56.00 119 ASN A CA 1
ATOM 943 C C . ASN A 1 119 ? 21.015 -7.892 -11.568 1.00 56.00 119 ASN A C 1
ATOM 945 O O . ASN A 1 119 ? 19.931 -7.671 -12.109 1.00 56.00 119 ASN A O 1
ATOM 949 N N . ASN A 1 120 ? 21.125 -8.309 -10.310 1.00 74.50 120 ASN A N 1
ATOM 950 C CA . ASN A 1 120 ? 20.038 -8.910 -9.550 1.00 74.50 120 ASN A CA 1
ATOM 951 C C . ASN A 1 120 ? 19.052 -7.900 -8.926 1.00 74.50 120 ASN A C 1
ATOM 953 O O . ASN A 1 120 ? 18.559 -8.112 -7.823 1.00 74.50 120 ASN A O 1
ATOM 957 N N . TYR A 1 121 ? 18.815 -6.744 -9.557 1.00 82.00 121 TYR A N 1
ATOM 958 C CA . TYR A 1 121 ? 18.047 -5.649 -8.938 1.00 82.00 121 TYR A CA 1
ATOM 959 C C . TYR A 1 121 ? 16.569 -5.981 -8.751 1.00 82.00 121 TYR A C 1
ATOM 961 O O . TYR A 1 121 ? 16.000 -5.632 -7.717 1.00 82.00 121 TYR A O 1
ATOM 969 N N . VAL A 1 122 ? 15.961 -6.666 -9.725 1.00 84.00 122 VAL A N 1
ATOM 970 C CA . VAL A 1 122 ? 14.577 -7.137 -9.599 1.00 84.00 122 VAL A CA 1
ATOM 971 C C . VAL A 1 122 ? 14.488 -8.127 -8.443 1.00 84.00 122 VAL A C 1
ATOM 973 O O . VAL A 1 122 ? 13.673 -7.921 -7.556 1.00 84.00 122 VAL A O 1
ATOM 976 N N . ASP A 1 123 ? 15.386 -9.106 -8.355 1.00 87.25 123 ASP A N 1
ATOM 977 C CA . ASP A 1 123 ? 15.407 -10.051 -7.235 1.00 87.25 123 ASP A CA 1
ATOM 978 C C . ASP A 1 123 ? 15.674 -9.366 -5.892 1.00 87.25 123 ASP A C 1
ATOM 980 O O . ASP A 1 123 ? 15.076 -9.747 -4.895 1.00 87.25 123 ASP A O 1
ATOM 984 N N . ARG A 1 124 ? 16.517 -8.325 -5.837 1.00 89.25 124 ARG A N 1
ATOM 985 C CA . ARG A 1 124 ? 16.717 -7.528 -4.613 1.00 89.25 124 ARG A CA 1
ATOM 986 C C . ARG A 1 124 ? 15.445 -6.794 -4.201 1.00 89.25 124 ARG A C 1
ATOM 988 O O . ARG A 1 124 ? 15.141 -6.752 -3.012 1.00 89.25 124 ARG A O 1
ATOM 995 N N . LEU A 1 125 ? 14.701 -6.233 -5.158 1.00 91.12 125 LEU A N 1
ATOM 996 C CA . LEU A 1 125 ? 13.384 -5.652 -4.893 1.00 91.12 125 LEU A CA 1
ATOM 997 C C . LEU A 1 125 ? 12.416 -6.725 -4.391 1.00 91.12 125 LEU A C 1
ATOM 999 O O . LEU A 1 125 ? 11.728 -6.494 -3.400 1.00 91.12 125 LEU A O 1
ATOM 1003 N N . MET A 1 126 ? 12.384 -7.887 -5.043 1.00 91.12 126 MET A N 1
ATOM 1004 C CA . MET A 1 126 ? 11.500 -8.984 -4.663 1.00 91.12 126 MET A CA 1
ATOM 1005 C C . MET A 1 126 ? 11.829 -9.521 -3.277 1.00 91.12 126 MET A C 1
ATOM 1007 O O . MET A 1 126 ? 10.927 -9.649 -2.463 1.00 91.12 126 MET A O 1
ATOM 1011 N N . GLN A 1 127 ? 13.106 -9.753 -2.980 1.00 92.38 127 GLN A N 1
ATOM 1012 C CA . GLN A 1 127 ? 13.581 -10.181 -1.670 1.00 92.38 127 GLN A CA 1
ATOM 1013 C C . GLN A 1 127 ? 13.232 -9.146 -0.600 1.00 92.38 127 GLN A C 1
ATOM 1015 O O . GLN A 1 127 ? 12.711 -9.501 0.450 1.00 92.38 127 GLN A O 1
ATOM 1020 N N . TYR A 1 128 ? 13.461 -7.859 -0.877 1.00 93.25 128 TYR A N 1
ATOM 1021 C CA . TYR A 1 128 ? 13.087 -6.796 0.048 1.00 93.25 128 TYR A CA 1
ATOM 1022 C C . TYR A 1 128 ? 11.577 -6.792 0.322 1.00 93.25 128 TYR A C 1
ATOM 1024 O O . TYR A 1 128 ? 11.163 -6.715 1.477 1.00 93.25 128 TYR A O 1
ATOM 1032 N N . LEU A 1 129 ? 10.737 -6.885 -0.712 1.00 93.75 129 LEU A N 1
ATOM 1033 C CA . LEU A 1 129 ? 9.286 -6.947 -0.532 1.00 93.75 129 LEU A CA 1
ATOM 1034 C C . LEU A 1 129 ? 8.869 -8.208 0.234 1.00 93.75 129 LEU A C 1
ATOM 1036 O O . LEU A 1 129 ? 8.068 -8.100 1.155 1.00 93.75 129 LEU A O 1
ATOM 1040 N N . ASP A 1 130 ? 9.433 -9.366 -0.102 1.00 92.69 130 ASP A N 1
ATOM 1041 C CA . ASP A 1 130 ? 9.132 -10.654 0.525 1.00 92.69 130 ASP A CA 1
ATOM 1042 C C . ASP A 1 130 ? 9.491 -10.677 2.017 1.00 92.69 130 ASP A C 1
ATOM 1044 O O . ASP A 1 130 ? 8.652 -11.028 2.846 1.00 92.69 130 ASP A O 1
ATOM 1048 N N . GLU A 1 131 ? 10.686 -10.208 2.389 1.00 93.56 131 GLU A N 1
ATOM 1049 C CA . GLU A 1 131 ? 11.129 -10.115 3.786 1.00 93.56 131 GLU A CA 1
ATOM 1050 C C . GLU A 1 131 ? 10.177 -9.237 4.615 1.00 93.56 131 GLU A C 1
ATOM 1052 O O . GLU A 1 131 ? 9.704 -9.640 5.682 1.00 93.56 131 GLU A O 1
ATOM 1057 N N . ASN A 1 132 ? 9.833 -8.053 4.100 1.00 93.94 132 ASN A N 1
ATOM 1058 C CA . ASN A 1 132 ? 8.949 -7.118 4.798 1.00 93.94 132 ASN A CA 1
ATOM 1059 C C . ASN A 1 132 ? 7.499 -7.627 4.865 1.00 93.94 132 ASN A C 1
ATOM 1061 O O . ASN A 1 132 ? 6.864 -7.550 5.919 1.00 93.94 132 ASN A O 1
ATOM 1065 N N . LEU A 1 133 ? 6.965 -8.172 3.768 1.00 92.81 133 LEU A N 1
ATOM 1066 C CA . LEU A 1 133 ? 5.598 -8.698 3.714 1.00 92.81 133 LEU A CA 1
ATOM 1067 C C . LEU A 1 133 ? 5.440 -9.993 4.519 1.00 92.81 133 LEU A C 1
ATOM 1069 O O . LEU A 1 133 ? 4.368 -10.233 5.073 1.00 92.81 133 LEU A O 1
ATOM 1073 N N . THR A 1 134 ? 6.494 -10.796 4.664 1.00 93.38 134 THR A N 1
ATOM 1074 C CA . THR A 1 134 ? 6.504 -11.970 5.551 1.00 93.38 134 THR A CA 1
ATOM 1075 C C . THR A 1 134 ? 6.373 -11.558 7.018 1.00 93.38 134 THR A C 1
ATOM 1077 O O . THR A 1 134 ? 5.605 -12.151 7.780 1.00 93.38 134 THR A O 1
ATOM 1080 N N . ILE A 1 135 ? 7.069 -10.497 7.435 1.00 92.81 135 ILE A N 1
ATOM 1081 C CA . ILE A 1 135 ? 6.924 -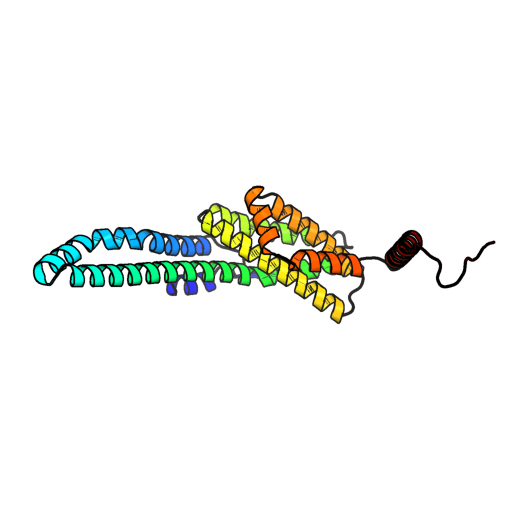9.957 8.795 1.00 92.81 135 ILE A CA 1
ATOM 1082 C C . ILE A 1 135 ? 5.504 -9.415 8.996 1.00 92.81 135 ILE A C 1
ATOM 1084 O O . ILE A 1 135 ? 4.849 -9.763 9.978 1.00 92.81 135 ILE A O 1
ATOM 1088 N N . LEU A 1 136 ? 4.995 -8.633 8.039 1.00 92.56 136 LEU A N 1
ATOM 1089 C CA . LEU A 1 136 ? 3.640 -8.079 8.100 1.00 92.56 136 LEU A CA 1
ATOM 1090 C C . LEU A 1 136 ? 2.568 -9.177 8.160 1.00 92.56 136 LEU A C 1
ATOM 1092 O O . LEU A 1 136 ? 1.697 -9.110 9.019 1.00 92.56 136 LEU A O 1
ATOM 1096 N N . SER A 1 137 ? 2.645 -10.198 7.305 1.00 91.50 137 SER A N 1
ATOM 1097 C CA . SER A 1 137 ? 1.665 -11.297 7.263 1.00 91.50 137 SER A CA 1
ATOM 1098 C C . SER A 1 137 ? 1.710 -12.192 8.497 1.00 91.50 137 SER A C 1
ATOM 1100 O O . SER A 1 137 ? 0.672 -12.667 8.947 1.00 91.50 137 SER A O 1
ATOM 1102 N N . SER A 1 138 ? 2.897 -12.422 9.067 1.00 91.88 138 SER A N 1
ATOM 1103 C CA . SER A 1 138 ? 3.042 -13.275 10.252 1.00 91.88 138 SER A CA 1
ATOM 1104 C C . SER A 1 138 ? 2.628 -12.586 11.549 1.00 91.88 138 SER A C 1
ATOM 1106 O O . SER A 1 138 ? 2.242 -13.267 12.500 1.00 91.88 138 SER A O 1
ATOM 1108 N N . GLN A 1 139 ? 2.736 -11.256 11.613 1.00 91.94 139 GLN A N 1
ATOM 1109 C CA . GLN A 1 139 ? 2.492 -10.506 12.839 1.00 91.94 139 GLN A CA 1
ATOM 1110 C C . GLN A 1 139 ? 1.171 -9.740 12.833 1.00 91.94 139 GLN A C 1
ATOM 1112 O O . GLN A 1 139 ? 0.583 -9.619 13.901 1.00 91.94 139 GLN A O 1
ATOM 1117 N N . LEU A 1 140 ? 0.689 -9.200 11.710 1.00 91.75 140 LEU A N 1
ATOM 1118 C CA . LEU A 1 140 ? -0.574 -8.454 11.677 1.00 91.75 140 LEU A CA 1
ATOM 1119 C C . LEU A 1 140 ? -1.789 -9.384 11.685 1.00 91.75 140 LEU A C 1
ATOM 1121 O O . LEU A 1 140 ? -1.729 -10.539 11.269 1.00 91.75 140 LEU A O 1
ATOM 1125 N N . ASN A 1 141 ? -2.930 -8.857 12.132 1.00 89.12 141 ASN A N 1
ATOM 1126 C CA . ASN A 1 141 ? -4.203 -9.523 11.875 1.00 89.12 141 ASN A CA 1
ATOM 1127 C C . ASN A 1 141 ? -4.502 -9.556 10.349 1.00 89.12 141 ASN A C 1
ATOM 1129 O O . ASN A 1 141 ? -4.011 -8.685 9.621 1.00 89.12 141 ASN A O 1
ATOM 1133 N N . PRO A 1 142 ? -5.305 -10.523 9.860 1.00 89.00 142 PRO A N 1
ATOM 1134 C CA . PRO A 1 142 ? -5.576 -10.672 8.426 1.00 89.00 142 PRO A CA 1
ATOM 1135 C C . PRO A 1 142 ? -6.129 -9.396 7.774 1.00 89.00 142 PRO A C 1
ATOM 1137 O O . PRO A 1 142 ? -5.589 -8.934 6.774 1.00 89.00 142 PRO A O 1
ATOM 1140 N N . ASP A 1 143 ? -7.113 -8.748 8.406 1.00 88.62 143 ASP A N 1
ATOM 1141 C CA . ASP A 1 143 ? -7.734 -7.523 7.883 1.00 88.62 143 ASP A CA 1
ATOM 1142 C C . ASP A 1 143 ? -6.725 -6.375 7.686 1.00 88.62 143 ASP A C 1
ATOM 1144 O O . ASP A 1 143 ? -6.783 -5.632 6.704 1.00 88.62 143 ASP A O 1
ATOM 1148 N N . ASN A 1 144 ? -5.808 -6.183 8.637 1.00 90.75 144 ASN A N 1
ATOM 1149 C CA . ASN A 1 144 ? -4.786 -5.144 8.563 1.00 90.75 144 ASN A CA 1
ATOM 1150 C C . ASN A 1 144 ? -3.682 -5.535 7.585 1.00 90.75 144 ASN A C 1
ATOM 1152 O O . ASN A 1 144 ? -3.147 -4.646 6.923 1.00 90.75 144 ASN A O 1
ATOM 1156 N N . PHE A 1 145 ? -3.349 -6.822 7.461 1.00 91.81 145 PHE A N 1
ATOM 1157 C CA . PHE A 1 145 ? -2.416 -7.280 6.437 1.00 91.81 145 PHE A CA 1
ATOM 1158 C C . PHE A 1 145 ? -2.960 -6.999 5.031 1.00 91.81 145 PHE A C 1
ATOM 1160 O O . PHE A 1 145 ? -2.273 -6.341 4.252 1.00 91.81 145 PHE A O 1
ATOM 1167 N N . ASP A 1 146 ? -4.212 -7.361 4.741 1.00 89.19 146 ASP A N 1
ATOM 1168 C CA . ASP A 1 146 ? -4.845 -7.122 3.435 1.00 89.19 146 ASP A CA 1
ATOM 1169 C C . ASP A 1 146 ? -4.902 -5.630 3.081 1.00 89.19 146 ASP A C 1
ATOM 1171 O O . ASP A 1 146 ? -4.603 -5.213 1.953 1.00 89.19 146 ASP A O 1
ATOM 1175 N N . ARG A 1 147 ? -5.227 -4.786 4.069 1.00 90.56 147 ARG A N 1
ATOM 1176 C CA . ARG A 1 147 ? -5.181 -3.324 3.915 1.00 90.56 147 ARG A CA 1
ATOM 1177 C C . ARG A 1 147 ? -3.767 -2.831 3.639 1.00 90.56 147 ARG A C 1
ATOM 1179 O O . ARG A 1 147 ? -3.576 -2.028 2.731 1.00 90.56 147 ARG A O 1
ATOM 1186 N N . THR A 1 148 ? -2.780 -3.321 4.386 1.00 91.94 148 THR A N 1
ATOM 1187 C CA . THR A 1 148 ? -1.372 -2.942 4.197 1.00 91.94 148 THR A CA 1
ATOM 1188 C C . THR A 1 148 ? -0.887 -3.343 2.811 1.00 91.94 148 THR A C 1
ATOM 1190 O O . THR A 1 148 ? -0.260 -2.537 2.129 1.00 91.94 148 THR A O 1
ATOM 1193 N N . LEU A 1 149 ? -1.230 -4.550 2.357 1.00 91.31 149 LEU A N 1
ATOM 1194 C CA . LEU A 1 149 ? -0.893 -5.048 1.029 1.00 91.31 149 LEU A CA 1
ATOM 1195 C C . LEU A 1 149 ? -1.495 -4.155 -0.066 1.00 91.31 149 LEU A C 1
ATOM 1197 O O . LEU A 1 149 ? -0.797 -3.784 -1.009 1.00 91.31 149 LEU A O 1
ATOM 1201 N N . THR A 1 150 ? -2.755 -3.739 0.105 1.00 89.88 150 THR A N 1
ATOM 1202 C CA . THR A 1 150 ? -3.435 -2.799 -0.803 1.00 89.88 150 THR A CA 1
ATOM 1203 C C . THR A 1 150 ? -2.731 -1.445 -0.861 1.00 89.88 150 THR A C 1
ATOM 1205 O O . THR A 1 150 ? -2.476 -0.929 -1.950 1.00 89.88 150 THR A O 1
ATOM 1208 N N . ILE A 1 151 ? -2.367 -0.885 0.296 1.00 92.31 151 ILE A N 1
ATOM 1209 C CA . ILE A 1 151 ? -1.663 0.401 0.388 1.00 92.31 151 ILE A CA 1
ATOM 1210 C C . ILE A 1 151 ? -0.273 0.306 -0.258 1.00 92.31 151 ILE A C 1
ATOM 1212 O O . ILE A 1 151 ? 0.101 1.176 -1.043 1.00 92.31 151 ILE A O 1
ATOM 1216 N N . ILE A 1 152 ? 0.489 -0.754 0.030 1.00 93.00 152 ILE A N 1
ATOM 1217 C CA . ILE A 1 152 ? 1.821 -0.971 -0.553 1.00 93.00 152 ILE A CA 1
ATOM 1218 C C . ILE A 1 152 ? 1.728 -1.085 -2.076 1.00 93.00 152 ILE A C 1
ATOM 1220 O O . ILE A 1 152 ? 2.516 -0.452 -2.780 1.00 93.00 152 ILE A O 1
ATOM 1224 N N . PHE A 1 153 ? 0.761 -1.847 -2.593 1.00 91.44 153 PHE A N 1
ATOM 1225 C CA . PHE A 1 153 ? 0.563 -2.013 -4.032 1.00 91.44 153 PHE A CA 1
ATOM 1226 C C . PHE A 1 153 ? 0.189 -0.695 -4.729 1.00 91.44 153 PHE A C 1
ATOM 1228 O O . PHE A 1 153 ? 0.706 -0.394 -5.809 1.00 91.44 153 PHE A O 1
ATOM 1235 N N . ASP A 1 154 ? -0.642 0.132 -4.088 1.00 90.69 154 ASP A N 1
ATOM 1236 C CA . ASP A 1 154 ? -0.973 1.474 -4.576 1.00 90.69 154 ASP A CA 1
ATOM 1237 C C . ASP A 1 154 ? 0.253 2.392 -4.624 1.00 90.69 154 ASP A C 1
ATOM 1239 O O . ASP A 1 154 ? 0.526 3.028 -5.645 1.00 90.69 154 ASP A O 1
ATOM 1243 N N . LYS A 1 155 ? 1.059 2.408 -3.558 1.00 92.62 155 LYS A N 1
ATOM 1244 C CA . LYS A 1 155 ? 2.304 3.189 -3.513 1.00 92.62 155 LYS A CA 1
ATOM 1245 C C . LYS A 1 155 ? 3.292 2.724 -4.582 1.00 92.62 155 LYS A C 1
ATOM 1247 O O . LYS A 1 155 ? 3.868 3.562 -5.273 1.00 92.62 155 LYS A O 1
ATOM 1252 N N . LEU A 1 156 ? 3.446 1.414 -4.772 1.00 92.75 156 LEU A N 1
ATOM 1253 C CA . LEU A 1 156 ? 4.269 0.826 -5.834 1.00 92.75 156 LEU A CA 1
ATOM 1254 C C . LEU A 1 156 ? 3.825 1.288 -7.224 1.00 92.75 156 LEU A C 1
ATOM 1256 O O . LEU A 1 156 ? 4.656 1.732 -8.016 1.00 92.75 156 LEU A O 1
ATOM 1260 N N . SER A 1 157 ? 2.522 1.233 -7.498 1.00 91.62 157 SER A N 1
ATOM 1261 C CA . SER A 1 157 ? 1.947 1.642 -8.783 1.00 91.62 157 SER A CA 1
ATOM 1262 C C . SER A 1 157 ? 2.177 3.130 -9.054 1.00 91.62 157 SER A C 1
ATOM 1264 O O . SER A 1 157 ? 2.609 3.501 -10.146 1.00 91.62 157 SER A O 1
ATOM 1266 N N . ARG A 1 158 ? 2.010 3.986 -8.038 1.00 93.50 158 ARG A N 1
ATOM 1267 C CA . ARG A 1 158 ? 2.329 5.422 -8.132 1.00 93.50 158 ARG A CA 1
ATOM 1268 C C . ARG A 1 158 ? 3.816 5.681 -8.354 1.00 93.50 158 ARG A C 1
ATOM 1270 O O . ARG A 1 158 ? 4.166 6.475 -9.217 1.00 93.50 158 ARG A O 1
ATOM 1277 N N . ILE A 1 159 ? 4.700 4.994 -7.625 1.00 95.19 159 ILE A N 1
ATOM 1278 C CA . ILE A 1 159 ? 6.153 5.117 -7.818 1.00 95.19 159 ILE A CA 1
ATOM 1279 C C . ILE A 1 159 ? 6.531 4.722 -9.248 1.00 95.19 159 ILE A C 1
ATOM 1281 O O . ILE A 1 159 ? 7.308 5.430 -9.885 1.00 95.19 159 ILE A O 1
ATOM 1285 N N . MET A 1 160 ? 5.973 3.624 -9.764 1.00 93.38 160 MET A N 1
ATOM 1286 C CA . MET A 1 160 ? 6.180 3.188 -11.146 1.00 93.38 160 MET A CA 1
ATOM 1287 C C . MET A 1 160 ? 5.712 4.246 -12.141 1.00 93.38 160 MET A C 1
ATOM 1289 O O . MET A 1 160 ? 6.459 4.602 -13.051 1.00 93.38 160 MET A O 1
ATOM 1293 N N . PHE A 1 161 ? 4.512 4.789 -11.946 1.00 94.19 161 PHE A N 1
ATOM 1294 C CA . PHE A 1 161 ? 3.982 5.858 -12.783 1.00 94.19 161 PHE A CA 1
ATOM 1295 C C . PHE A 1 161 ? 4.891 7.095 -12.784 1.00 94.19 161 PHE A C 1
ATOM 1297 O O . PHE A 1 161 ? 5.283 7.560 -13.855 1.00 94.19 161 PHE A O 1
ATOM 1304 N N . ASP A 1 162 ? 5.320 7.558 -11.607 1.00 95.44 162 ASP A N 1
ATOM 1305 C CA . ASP A 1 162 ? 6.254 8.678 -11.479 1.00 95.44 162 ASP A CA 1
ATOM 1306 C C . ASP A 1 162 ? 7.566 8.402 -12.225 1.00 95.44 162 ASP A C 1
ATOM 1308 O O . ASP A 1 162 ? 8.124 9.296 -12.859 1.00 95.44 162 ASP A O 1
ATOM 1312 N N . LEU A 1 163 ? 8.108 7.183 -12.129 1.00 94.94 163 LEU A N 1
ATOM 1313 C CA . LEU A 1 163 ? 9.347 6.807 -12.816 1.00 94.94 163 LEU A CA 1
ATOM 1314 C C . LEU A 1 163 ? 9.181 6.836 -14.337 1.00 94.94 163 LEU A C 1
ATOM 1316 O O . LEU A 1 163 ? 10.095 7.280 -15.035 1.00 94.94 163 LEU A O 1
ATOM 1320 N N . VAL A 1 164 ? 8.019 6.421 -14.844 1.00 94.19 164 VAL A N 1
ATOM 1321 C CA . VAL A 1 164 ? 7.682 6.519 -16.267 1.00 94.19 164 VAL A CA 1
ATOM 1322 C C . VAL A 1 164 ? 7.599 7.978 -16.702 1.00 94.19 164 VAL A C 1
ATOM 1324 O O . VAL A 1 164 ? 8.291 8.351 -17.647 1.00 94.19 164 VAL A O 1
ATOM 1327 N N . GLU A 1 165 ? 6.830 8.821 -16.006 1.00 94.19 165 GLU A N 1
ATOM 1328 C CA . GLU A 1 165 ? 6.698 10.244 -16.356 1.00 94.19 165 GLU A CA 1
ATOM 1329 C C . GLU A 1 165 ? 8.052 10.966 -16.313 1.00 94.19 165 GLU A C 1
ATOM 1331 O O . GLU A 1 165 ? 8.453 11.599 -17.292 1.00 94.19 165 GLU A O 1
ATOM 1336 N N . ASN A 1 166 ? 8.829 10.767 -15.245 1.00 94.44 166 ASN A N 1
ATOM 1337 C CA . ASN A 1 166 ? 10.188 11.306 -15.136 1.00 94.44 166 ASN A CA 1
ATOM 1338 C C . ASN A 1 166 ? 11.118 10.782 -16.241 1.00 94.44 166 ASN A C 1
ATOM 1340 O O . ASN A 1 166 ? 12.000 11.504 -16.716 1.00 94.44 166 ASN A O 1
ATOM 1344 N N . GLY A 1 167 ? 10.961 9.517 -16.636 1.00 91.69 167 GLY A N 1
ATOM 1345 C CA . GLY A 1 167 ? 11.710 8.914 -17.732 1.00 91.69 167 GLY A CA 1
ATOM 1346 C C . GLY A 1 167 ? 11.414 9.591 -19.069 1.00 91.69 167 GLY A C 1
ATOM 1347 O O . GLY A 1 167 ? 12.341 9.850 -19.840 1.00 91.69 167 GLY A O 1
ATOM 1348 N N . LEU A 1 168 ? 10.147 9.931 -19.320 1.00 90.81 168 LEU A N 1
ATOM 1349 C CA . LEU A 1 168 ? 9.709 10.639 -20.525 1.00 90.81 168 LEU A CA 1
ATOM 1350 C C . LEU A 1 168 ? 10.249 12.069 -20.565 1.00 90.81 168 LEU A C 1
ATOM 1352 O O . LEU A 1 168 ? 10.834 12.474 -21.572 1.00 90.81 168 LEU A O 1
ATOM 1356 N N . GLU A 1 169 ? 10.130 12.807 -19.461 1.00 93.06 169 GLU A N 1
ATOM 1357 C CA . GLU A 1 169 ? 10.659 14.171 -19.343 1.00 93.06 169 GLU A CA 1
ATOM 1358 C C . GLU A 1 169 ? 12.172 14.221 -19.588 1.00 93.06 169 GLU A C 1
ATOM 1360 O O . GLU A 1 169 ? 12.674 15.085 -20.312 1.00 93.06 169 GLU A O 1
ATOM 1365 N N . LYS A 1 170 ? 12.904 13.249 -19.030 1.00 92.75 170 LYS A N 1
ATOM 1366 C CA . LYS A 1 170 ? 14.365 13.139 -19.165 1.00 92.75 170 LYS A CA 1
ATOM 1367 C C . LYS A 1 170 ? 14.812 12.425 -20.440 1.00 92.75 170 LYS A C 1
ATOM 1369 O O . LYS A 1 170 ? 16.016 12.248 -20.622 1.00 92.75 170 LYS A O 1
ATOM 1374 N N . ARG A 1 171 ? 13.879 12.026 -21.314 1.00 89.31 171 ARG A N 1
ATOM 1375 C CA . ARG A 1 171 ? 14.143 11.309 -22.574 1.00 89.31 171 ARG A CA 1
ATOM 1376 C C . ARG A 1 171 ? 15.043 10.085 -22.378 1.00 89.31 171 ARG A C 1
ATOM 1378 O O . ARG A 1 171 ? 16.042 9.914 -23.078 1.00 89.31 171 ARG A O 1
ATOM 1385 N N . LYS A 1 172 ? 14.710 9.258 -21.386 1.00 89.56 172 LYS A N 1
ATOM 1386 C CA . LYS A 1 172 ? 15.402 7.989 -21.136 1.00 89.56 172 LYS A CA 1
ATOM 1387 C C . LYS A 1 172 ? 15.313 7.072 -22.373 1.00 89.56 172 LYS A C 1
ATOM 1389 O O . LYS A 1 172 ? 14.366 7.191 -23.151 1.00 89.56 172 LYS A O 1
ATOM 1394 N N . PRO A 1 173 ? 16.306 6.192 -22.595 1.00 88.56 173 PRO A N 1
ATOM 1395 C CA . PRO A 1 173 ? 16.321 5.302 -23.756 1.00 88.56 173 PRO A CA 1
ATOM 1396 C C . PRO A 1 173 ? 15.213 4.233 -23.676 1.00 88.56 173 PRO A C 1
ATOM 1398 O O . PRO A 1 173 ? 14.782 3.914 -22.568 1.00 88.56 173 PRO A O 1
ATOM 1401 N N . PRO A 1 174 ? 14.802 3.612 -24.800 1.00 88.06 174 PRO A N 1
ATOM 1402 C CA . PRO A 1 174 ? 13.775 2.564 -24.806 1.00 88.06 174 PRO A CA 1
ATOM 1403 C C . PRO A 1 174 ? 14.041 1.413 -23.828 1.00 88.06 174 PRO A C 1
ATOM 1405 O O . PRO A 1 174 ? 13.132 1.009 -23.104 1.00 88.06 174 PRO A O 1
ATOM 1408 N N . ASN A 1 175 ? 15.301 0.974 -23.692 1.00 88.25 175 ASN A N 1
ATOM 1409 C CA . ASN A 1 175 ? 15.684 -0.070 -22.730 1.00 88.25 175 ASN A CA 1
ATOM 1410 C C . ASN A 1 175 ? 15.249 0.253 -21.293 1.00 88.25 175 ASN A C 1
ATOM 1412 O O . ASN A 1 175 ? 14.839 -0.650 -20.574 1.00 88.25 175 ASN A O 1
ATOM 1416 N N . PHE A 1 176 ? 15.269 1.526 -20.881 1.00 90.88 176 PHE A N 1
ATOM 1417 C CA . PHE A 1 176 ? 14.800 1.931 -19.552 1.00 90.88 176 PHE A CA 1
ATOM 1418 C C . PHE A 1 176 ? 13.327 1.556 -19.338 1.00 90.88 176 PHE A C 1
ATOM 1420 O O . PHE A 1 176 ? 12.970 0.953 -18.325 1.00 90.88 176 PHE A O 1
ATOM 1427 N N . PHE A 1 177 ? 12.473 1.861 -20.317 1.00 91.81 177 PHE A N 1
ATOM 1428 C CA . PHE A 1 177 ? 11.049 1.538 -20.261 1.00 91.81 177 PHE A CA 1
ATOM 1429 C C . PHE A 1 177 ? 10.802 0.038 -20.436 1.00 91.81 177 PHE A C 1
ATOM 1431 O O . PHE A 1 177 ? 9.977 -0.522 -19.722 1.00 91.81 177 PHE A O 1
ATOM 1438 N N . ALA A 1 178 ? 11.555 -0.642 -21.303 1.00 89.12 178 ALA A N 1
ATOM 1439 C CA . ALA A 1 178 ? 11.473 -2.095 -21.447 1.00 89.12 178 ALA A CA 1
ATOM 1440 C C . ALA A 1 178 ? 11.839 -2.829 -20.140 1.00 89.12 178 ALA A C 1
ATOM 1442 O O . ALA A 1 178 ? 11.205 -3.819 -19.774 1.00 89.12 178 ALA A O 1
ATOM 1443 N N . ASN A 1 179 ? 12.824 -2.329 -19.391 1.00 89.75 179 ASN A N 1
ATOM 1444 C CA . ASN A 1 179 ? 13.221 -2.895 -18.101 1.00 89.75 179 ASN A CA 1
ATOM 1445 C C . ASN A 1 179 ? 12.176 -2.639 -17.009 1.00 89.75 179 ASN A C 1
ATOM 1447 O O . ASN A 1 179 ? 11.844 -3.552 -16.247 1.00 89.75 179 ASN A O 1
ATOM 1451 N N . LEU A 1 180 ? 11.597 -1.434 -16.962 1.00 91.94 180 LEU A N 1
ATOM 1452 C CA . LEU A 1 180 ? 10.455 -1.154 -16.086 1.00 91.94 180 LEU A CA 1
ATOM 1453 C C . LEU A 1 180 ? 9.250 -2.030 -16.434 1.00 91.94 180 LEU A C 1
ATOM 1455 O O . LEU A 1 180 ? 8.587 -2.525 -15.529 1.00 91.94 180 LEU A O 1
ATOM 1459 N N . HIS A 1 181 ? 8.995 -2.271 -17.722 1.00 90.94 181 HIS A N 1
ATOM 1460 C CA . HIS A 1 181 ? 7.922 -3.153 -18.185 1.00 90.94 181 HIS A CA 1
ATOM 1461 C C . HIS A 1 181 ? 8.107 -4.580 -17.671 1.00 90.94 181 HIS A C 1
ATOM 1463 O O . HIS A 1 181 ? 7.217 -5.120 -17.019 1.00 90.94 181 HIS A O 1
ATOM 1469 N N . LYS A 1 182 ? 9.300 -5.160 -17.847 1.00 88.94 182 LYS A N 1
ATOM 1470 C CA . LYS A 1 182 ? 9.634 -6.480 -17.284 1.00 88.94 182 LYS A CA 1
ATOM 1471 C C . LYS A 1 182 ? 9.442 -6.513 -15.766 1.00 88.94 182 LYS A C 1
ATOM 1473 O O . LYS A 1 182 ? 8.840 -7.447 -15.243 1.00 88.94 182 LYS A O 1
ATOM 1478 N N . THR A 1 183 ? 9.911 -5.479 -15.068 1.00 90.56 183 THR A N 1
ATOM 1479 C CA . THR A 1 183 ? 9.784 -5.377 -13.607 1.00 90.56 183 THR A CA 1
ATOM 1480 C C . THR A 1 183 ? 8.321 -5.287 -13.169 1.00 90.56 183 THR A C 1
ATOM 1482 O O . THR A 1 183 ? 7.936 -5.945 -12.206 1.00 90.56 183 THR A O 1
ATOM 1485 N N . LEU A 1 184 ? 7.480 -4.546 -13.900 1.00 90.31 184 LEU A N 1
ATOM 1486 C CA . LEU A 1 184 ? 6.040 -4.470 -13.652 1.00 90.31 184 LEU A CA 1
ATOM 1487 C C . LEU A 1 184 ? 5.384 -5.849 -13.744 1.00 90.31 184 LEU A C 1
ATOM 1489 O O . LEU A 1 184 ? 4.613 -6.210 -12.862 1.00 90.31 184 LEU A O 1
ATOM 1493 N N . HIS A 1 185 ? 5.719 -6.640 -14.766 1.00 88.25 185 HIS A N 1
ATOM 1494 C CA . HIS A 1 185 ? 5.191 -8.000 -14.925 1.00 88.25 185 HIS A CA 1
ATOM 1495 C C . HIS A 1 185 ? 5.609 -8.933 -13.787 1.00 88.25 185 HIS A C 1
ATOM 1497 O O . HIS A 1 185 ? 4.778 -9.690 -13.285 1.00 88.25 185 HIS A O 1
ATOM 1503 N N . VAL A 1 186 ? 6.862 -8.848 -13.329 1.00 89.00 186 VAL A N 1
ATOM 1504 C CA . VAL A 1 186 ? 7.336 -9.618 -12.165 1.00 89.00 186 VAL A CA 1
ATOM 1505 C C . VAL A 1 186 ? 6.592 -9.202 -10.894 1.00 89.00 186 VAL A C 1
ATOM 1507 O O . VAL A 1 186 ? 6.104 -10.065 -10.165 1.00 89.00 186 VAL A O 1
ATOM 1510 N N . LEU A 1 187 ? 6.439 -7.896 -10.658 1.00 88.69 187 LEU A N 1
ATOM 1511 C CA . LEU A 1 187 ? 5.684 -7.374 -9.520 1.00 88.69 187 LEU A CA 1
ATOM 1512 C C . LEU A 1 187 ? 4.225 -7.820 -9.568 1.00 88.69 187 LEU A C 1
ATOM 1514 O O . LEU A 1 187 ? 3.712 -8.323 -8.573 1.00 88.69 187 LEU A O 1
ATOM 1518 N N . MET A 1 188 ? 3.565 -7.707 -10.723 1.00 86.06 188 MET A N 1
ATOM 1519 C CA . MET A 1 188 ? 2.215 -8.235 -10.894 1.00 86.06 188 MET A CA 1
ATOM 1520 C C . MET A 1 188 ? 2.193 -9.722 -10.541 1.00 86.06 188 MET A C 1
ATOM 1522 O O . MET A 1 188 ? 1.395 -10.115 -9.700 1.00 86.06 188 MET A O 1
ATOM 1526 N N . GLY A 1 189 ? 3.096 -10.535 -11.091 1.00 84.81 189 GLY A N 1
ATOM 1527 C CA . GLY A 1 189 ? 3.190 -11.957 -10.757 1.00 84.81 189 GLY A CA 1
ATOM 1528 C C . GLY A 1 189 ? 3.302 -12.222 -9.253 1.00 84.81 189 GLY A C 1
ATOM 1529 O O . GLY A 1 189 ? 2.591 -13.078 -8.736 1.00 84.81 189 GLY A O 1
ATOM 1530 N N . PHE A 1 190 ? 4.126 -11.456 -8.541 1.00 85.31 190 PHE A N 1
ATOM 1531 C CA . PHE A 1 190 ? 4.308 -11.583 -7.096 1.00 85.31 190 PHE A CA 1
ATOM 1532 C C . PHE A 1 190 ? 3.041 -11.272 -6.295 1.00 85.31 190 PHE A C 1
ATOM 1534 O O . PHE A 1 190 ? 2.625 -12.085 -5.473 1.00 85.31 190 PHE A O 1
ATOM 1541 N N . PHE A 1 191 ? 2.363 -10.157 -6.581 1.00 81.75 191 PHE A N 1
ATOM 1542 C CA . PHE A 1 191 ? 1.108 -9.820 -5.898 1.00 81.75 191 PHE A CA 1
ATOM 1543 C C . PHE A 1 191 ? -0.064 -10.732 -6.320 1.00 81.75 191 PHE A C 1
ATOM 1545 O O . PHE A 1 191 ? -1.016 -10.884 -5.559 1.00 81.75 191 PHE A O 1
ATOM 1552 N N . HIS A 1 192 ? 0.006 -11.389 -7.488 1.00 74.00 192 HIS A N 1
ATOM 1553 C CA . HIS A 1 192 ? -0.984 -12.380 -7.940 1.00 74.00 192 HIS A CA 1
ATOM 1554 C C . HIS A 1 192 ? -0.792 -13.786 -7.354 1.00 74.00 192 HIS A C 1
ATOM 1556 O O . HIS A 1 192 ? -1.732 -14.579 -7.397 1.00 74.00 192 HIS A O 1
ATOM 1562 N N . GLN A 1 193 ? 0.393 -14.124 -6.836 1.00 63.53 193 GLN A N 1
ATOM 1563 C CA . GLN A 1 193 ? 0.641 -15.424 -6.195 1.00 63.53 193 GLN A CA 1
ATOM 1564 C C . GLN A 1 193 ? -0.016 -15.546 -4.807 1.00 63.53 193 GLN A C 1
ATOM 1566 O O . GLN A 1 193 ? -0.140 -16.660 -4.299 1.00 63.53 193 GLN A O 1
ATOM 1571 N N . GLY A 1 194 ? -0.482 -14.434 -4.223 1.00 57.84 194 GLY A N 1
ATOM 1572 C CA . GLY A 1 194 ? -1.383 -14.433 -3.066 1.00 57.84 194 GLY A CA 1
ATOM 1573 C C . GLY A 1 194 ? -2.782 -14.959 -3.414 1.00 57.84 194 GLY A C 1
ATOM 1574 O O . GLY A 1 194 ? -3.127 -15.082 -4.590 1.00 57.84 194 GLY A O 1
ATOM 1575 N N . GLU A 1 195 ? -3.590 -15.298 -2.401 1.00 55.50 195 GLU A N 1
ATOM 1576 C CA . GLU A 1 195 ? -4.936 -15.871 -2.574 1.00 55.50 195 GLU A CA 1
ATOM 1577 C C . GLU A 1 195 ? -5.711 -15.193 -3.722 1.00 55.50 195 GLU A C 1
ATOM 1579 O O . GLU A 1 195 ? -5.831 -13.967 -3.781 1.00 55.50 195 GLU A O 1
ATOM 1584 N N . LYS A 1 196 ? -6.199 -16.001 -4.676 1.00 51.50 196 LYS A N 1
ATOM 1585 C CA . LYS A 1 196 ? -6.721 -15.542 -5.982 1.00 51.50 196 LYS A CA 1
ATOM 1586 C C . LYS A 1 196 ? -7.836 -14.494 -5.884 1.00 51.50 196 LYS A C 1
ATOM 1588 O O . LYS A 1 196 ? -8.036 -13.736 -6.826 1.00 51.50 196 LYS A O 1
ATOM 1593 N N . GLU A 1 197 ? -8.564 -14.464 -4.774 1.00 54.31 197 GLU A N 1
ATOM 1594 C CA . GLU A 1 197 ? -9.643 -13.501 -4.536 1.00 54.31 197 GLU A CA 1
ATOM 1595 C C . GLU A 1 197 ? -9.100 -12.129 -4.096 1.00 54.31 197 GLU A C 1
ATOM 1597 O O . GLU A 1 197 ? -9.574 -11.098 -4.576 1.00 54.31 197 GLU A O 1
ATOM 1602 N N . GLY A 1 198 ? -8.049 -12.101 -3.268 1.00 54.72 198 GLY A N 1
ATOM 1603 C CA . GLY A 1 198 ? -7.417 -10.866 -2.795 1.00 54.72 198 GLY A CA 1
ATOM 1604 C C . GLY A 1 198 ? -6.639 -10.137 -3.893 1.00 54.72 198 GLY A C 1
ATOM 1605 O O . GLY A 1 198 ? -6.752 -8.921 -4.043 1.00 54.72 198 GLY A O 1
ATOM 1606 N N . SER A 1 199 ? -5.913 -10.872 -4.739 1.00 56.94 199 SER A N 1
ATOM 1607 C CA . SER A 1 199 ? -5.131 -10.281 -5.836 1.00 56.94 199 SER A CA 1
ATOM 1608 C C . SER A 1 199 ? -5.994 -9.644 -6.931 1.00 56.94 199 SER A C 1
ATOM 1610 O O . SER A 1 199 ? -5.637 -8.605 -7.491 1.00 56.94 199 SER A O 1
ATOM 1612 N N . GLN A 1 200 ? -7.180 -10.196 -7.193 1.00 61.69 200 GLN A N 1
ATOM 1613 C CA . GLN A 1 200 ? -8.116 -9.622 -8.158 1.00 61.69 200 GLN A CA 1
ATOM 1614 C C . GLN A 1 200 ? -8.761 -8.322 -7.646 1.00 61.69 200 GLN A C 1
ATOM 1616 O O . GLN A 1 200 ? -9.037 -7.418 -8.439 1.00 61.69 200 GLN A O 1
ATOM 1621 N N . HIS A 1 201 ? -8.942 -8.193 -6.327 1.00 66.50 201 HIS A N 1
ATOM 1622 C CA . HIS A 1 201 ? -9.376 -6.951 -5.685 1.00 66.50 201 HIS A CA 1
ATOM 1623 C C . HIS A 1 201 ? -8.306 -5.846 -5.782 1.00 66.50 201 HIS A C 1
ATOM 1625 O O . HIS A 1 201 ? -8.634 -4.692 -6.070 1.00 66.50 201 HIS A O 1
ATOM 1631 N N . LEU A 1 202 ? -7.019 -6.192 -5.633 1.00 68.44 202 LEU A N 1
ATOM 1632 C CA . LEU A 1 202 ? -5.906 -5.241 -5.784 1.00 68.44 202 LEU A CA 1
ATOM 1633 C C . LEU A 1 202 ? -5.881 -4.598 -7.179 1.00 68.44 202 LEU A C 1
ATOM 1635 O O . LEU A 1 202 ? -5.745 -3.380 -7.296 1.00 68.44 202 LEU A O 1
ATOM 1639 N N . LEU A 1 203 ? -6.077 -5.395 -8.236 1.00 66.62 203 LEU A N 1
ATOM 1640 C CA . LEU A 1 203 ? -6.111 -4.888 -9.613 1.00 66.62 203 LEU A CA 1
ATOM 1641 C C . LEU A 1 203 ? -7.326 -3.999 -9.885 1.00 66.62 203 LEU A C 1
ATOM 1643 O O . LEU A 1 203 ? -7.194 -2.981 -10.562 1.00 66.62 203 LEU A O 1
ATOM 1647 N N . GLN A 1 204 ? -8.497 -4.348 -9.345 1.00 67.44 204 GLN A N 1
ATOM 1648 C CA . GLN A 1 204 ? -9.695 -3.507 -9.469 1.00 67.44 204 GLN A CA 1
ATOM 1649 C C . GLN A 1 204 ? -9.515 -2.158 -8.767 1.00 67.44 204 GLN A C 1
ATOM 1651 O O . GLN A 1 204 ? -9.945 -1.130 -9.288 1.00 67.44 204 GLN A O 1
ATOM 1656 N N . THR A 1 205 ? -8.828 -2.152 -7.623 1.00 65.31 205 THR A N 1
ATOM 1657 C CA . THR A 1 205 ? -8.577 -0.939 -6.832 1.00 65.31 205 THR A CA 1
ATOM 1658 C C . THR A 1 205 ? -7.686 0.063 -7.574 1.00 65.31 205 THR A C 1
ATOM 1660 O O . THR A 1 205 ? -7.849 1.269 -7.416 1.00 65.31 205 THR A O 1
ATOM 1663 N N . GLN A 1 206 ? -6.781 -0.415 -8.433 1.00 66.56 206 GLN A N 1
ATOM 1664 C CA . GLN A 1 206 ? -5.873 0.438 -9.210 1.00 66.56 206 GLN A CA 1
ATOM 1665 C C . GLN A 1 206 ? -6.519 1.119 -10.432 1.00 66.56 206 GLN A C 1
ATOM 1667 O O . GLN A 1 206 ? -5.887 1.974 -11.063 1.00 66.56 206 GLN A O 1
ATOM 1672 N N . GLY A 1 207 ? -7.772 0.783 -10.767 1.00 71.75 207 GLY A N 1
ATOM 1673 C CA . GLY A 1 207 ? -8.552 1.458 -11.808 1.00 71.75 207 GLY A CA 1
ATOM 1674 C C . GLY A 1 207 ? -7.807 1.611 -13.142 1.00 71.75 207 GLY A C 1
ATOM 1675 O O . GLY A 1 207 ? -7.321 0.641 -13.720 1.00 71.75 207 GLY A O 1
ATOM 1676 N N . GLU A 1 208 ? -7.714 2.850 -13.639 1.00 77.00 208 GLU A N 1
ATOM 1677 C CA . GLU A 1 208 ? -7.078 3.190 -14.924 1.00 77.00 208 GLU A CA 1
ATOM 1678 C C . GLU A 1 208 ? -5.549 3.376 -14.849 1.00 77.00 208 GLU A C 1
ATOM 1680 O O . GLU A 1 208 ? -4.895 3.500 -15.889 1.00 77.00 208 GLU A O 1
ATOM 1685 N N . MET A 1 209 ? -4.950 3.392 -13.649 1.00 84.94 209 MET A N 1
ATOM 1686 C CA . MET A 1 209 ? -3.527 3.714 -13.479 1.00 84.94 209 MET A CA 1
ATOM 1687 C C . MET A 1 209 ? -2.620 2.619 -14.044 1.00 84.94 209 MET A C 1
ATOM 1689 O O . MET A 1 209 ? -1.764 2.908 -14.879 1.00 84.94 209 MET A O 1
ATOM 1693 N N . LEU A 1 210 ? -2.827 1.362 -13.643 1.00 85.62 210 LEU A N 1
ATOM 1694 C CA . LEU A 1 210 ? -2.029 0.233 -14.132 1.00 85.62 210 LEU A CA 1
ATOM 1695 C C . LEU A 1 210 ? -2.122 0.056 -15.659 1.00 85.62 210 LEU A C 1
ATOM 1697 O O . LEU A 1 210 ? -1.070 0.009 -16.298 1.00 85.62 210 LEU A O 1
ATOM 1701 N N . PRO A 1 211 ? -3.319 0.048 -16.288 1.00 87.12 211 PRO A N 1
ATOM 1702 C CA . PRO A 1 211 ? -3.430 0.012 -17.748 1.00 87.12 211 PRO A CA 1
ATOM 1703 C C . PRO A 1 211 ? -2.707 1.171 -18.444 1.00 87.12 211 PRO A C 1
ATOM 1705 O O . PRO A 1 211 ? -2.127 0.997 -19.518 1.00 87.12 211 PRO A O 1
ATOM 1708 N N . ARG A 1 212 ? -2.720 2.366 -17.839 1.00 89.69 212 ARG A N 1
ATOM 1709 C CA . ARG A 1 212 ? -1.998 3.529 -18.364 1.00 89.69 212 ARG A CA 1
ATOM 1710 C C . ARG A 1 212 ? -0.483 3.341 -18.278 1.00 89.69 212 ARG A C 1
ATOM 1712 O O . ARG A 1 212 ? 0.192 3.629 -19.265 1.00 89.69 212 ARG A O 1
ATOM 1719 N N . ILE A 1 213 ? 0.042 2.855 -17.150 1.00 90.88 213 ILE A N 1
ATOM 1720 C CA . ILE A 1 213 ? 1.469 2.527 -16.990 1.00 90.88 213 ILE A CA 1
ATOM 1721 C C . ILE A 1 213 ? 1.876 1.488 -18.039 1.00 90.88 213 ILE A C 1
ATOM 1723 O O . ILE A 1 213 ? 2.825 1.721 -18.785 1.00 90.88 213 ILE A O 1
ATOM 1727 N N . GLU A 1 214 ? 1.121 0.392 -18.150 1.00 89.69 214 GLU A N 1
ATOM 1728 C CA . GLU A 1 214 ? 1.379 -0.701 -19.096 1.00 89.69 214 GLU A CA 1
ATOM 1729 C C . GLU A 1 214 ? 1.447 -0.190 -20.541 1.00 89.69 214 GLU A C 1
ATOM 1731 O O . GLU A 1 214 ? 2.379 -0.502 -21.287 1.00 89.69 214 GLU A O 1
ATOM 1736 N N . ARG A 1 215 ? 0.498 0.672 -20.929 1.00 89.19 215 ARG A N 1
ATOM 1737 C CA . ARG A 1 215 ? 0.468 1.288 -22.259 1.00 89.19 215 ARG A CA 1
ATOM 1738 C C . ARG A 1 215 ? 1.683 2.178 -22.516 1.00 89.19 215 ARG A C 1
ATOM 1740 O O . ARG A 1 215 ? 2.258 2.100 -23.600 1.00 89.19 215 ARG A O 1
ATOM 1747 N N . LEU A 1 216 ? 2.055 3.035 -21.562 1.00 90.69 216 LEU A N 1
ATOM 1748 C CA . LEU A 1 216 ? 3.205 3.935 -21.712 1.00 90.69 216 LEU A CA 1
ATOM 1749 C C . LEU A 1 216 ? 4.512 3.146 -21.802 1.00 90.69 216 LEU A C 1
ATOM 1751 O O . LEU A 1 216 ? 5.322 3.405 -22.688 1.00 90.69 216 LEU A O 1
ATOM 1755 N N . LEU A 1 217 ? 4.691 2.154 -20.932 1.00 91.56 217 LEU A N 1
ATOM 1756 C CA . LEU A 1 217 ? 5.864 1.285 -20.938 1.00 91.56 217 LEU A CA 1
ATOM 1757 C C . LEU A 1 217 ? 5.981 0.493 -22.241 1.00 91.56 217 LEU A C 1
ATOM 1759 O O . LEU A 1 217 ? 7.064 0.442 -22.815 1.00 91.56 217 LEU A O 1
ATOM 1763 N N . THR A 1 218 ? 4.870 -0.044 -22.752 1.00 87.69 218 THR A N 1
ATOM 1764 C CA . THR A 1 218 ? 4.851 -0.750 -24.042 1.00 87.69 218 THR A CA 1
ATOM 1765 C C . THR A 1 218 ? 5.240 0.184 -25.186 1.00 87.69 218 THR A C 1
ATOM 1767 O O . THR A 1 218 ? 6.102 -0.149 -25.990 1.00 87.69 218 THR A O 1
ATOM 1770 N N . LEU A 1 219 ? 4.637 1.376 -25.252 1.00 85.69 219 LEU A N 1
ATOM 1771 C CA . LEU A 1 219 ? 4.884 2.326 -26.338 1.00 85.69 219 LEU A CA 1
ATOM 1772 C C . LEU A 1 219 ? 6.332 2.835 -26.351 1.00 85.69 219 LEU A C 1
ATOM 1774 O O . LEU A 1 219 ? 6.929 2.972 -27.415 1.00 85.69 219 LEU A O 1
ATOM 1778 N N . HIS A 1 220 ? 6.881 3.143 -25.176 1.00 85.31 220 HIS A N 1
ATOM 1779 C CA . HIS A 1 220 ? 8.204 3.753 -25.045 1.00 85.31 220 HIS A CA 1
ATOM 1780 C C . HIS A 1 220 ? 9.337 2.738 -24.867 1.00 85.31 220 HIS A C 1
ATOM 1782 O O . HIS A 1 220 ? 10.498 3.113 -25.004 1.00 85.31 220 HIS A O 1
ATOM 1788 N N . GLY A 1 221 ? 9.013 1.475 -24.584 1.00 81.25 221 GLY A N 1
ATOM 1789 C CA . GLY A 1 221 ? 9.960 0.363 -24.521 1.00 81.25 221 GLY A CA 1
ATOM 1790 C C . GLY A 1 221 ? 10.206 -0.334 -25.859 1.00 81.25 221 GLY A C 1
ATOM 1791 O O . GLY A 1 221 ? 11.094 -1.175 -25.933 1.00 81.25 221 GLY A O 1
ATOM 1792 N N . MET A 1 222 ? 9.440 -0.004 -26.902 1.00 78.62 222 MET A N 1
ATOM 1793 C CA . MET A 1 222 ? 9.625 -0.551 -28.247 1.00 78.62 222 MET A CA 1
ATOM 1794 C C . MET A 1 222 ? 10.822 0.070 -28.964 1.00 78.62 222 MET A C 1
ATOM 1796 O O . MET A 1 222 ? 11.018 1.288 -28.941 1.00 78.62 222 MET A O 1
ATOM 1800 N N . ASP A 1 223 ? 11.575 -0.766 -29.678 1.00 71.00 223 ASP A N 1
ATOM 1801 C CA . ASP A 1 223 ? 12.607 -0.286 -30.586 1.00 71.00 223 ASP A CA 1
ATOM 1802 C C . ASP A 1 223 ? 11.985 0.416 -31.799 1.00 71.00 223 ASP A C 1
ATOM 1804 O O . ASP A 1 223 ? 10.843 0.167 -32.197 1.00 71.00 223 ASP A O 1
ATOM 1808 N N . THR A 1 224 ? 12.761 1.286 -32.451 1.00 70.12 224 THR A N 1
ATOM 1809 C CA . THR A 1 224 ? 12.320 2.033 -33.642 1.00 70.12 224 THR A CA 1
ATOM 1810 C C . THR A 1 224 ? 11.747 1.112 -34.726 1.00 70.12 224 THR A C 1
ATOM 1812 O O . THR A 1 224 ? 10.784 1.476 -35.397 1.00 70.12 224 THR A O 1
ATOM 1815 N N . ALA A 1 225 ? 12.309 -0.090 -34.890 1.00 65.25 225 ALA A N 1
ATOM 1816 C CA . ALA A 1 225 ? 11.821 -1.082 -35.847 1.00 65.25 225 ALA A CA 1
ATOM 1817 C C . ALA A 1 225 ? 10.419 -1.609 -35.489 1.00 65.25 225 ALA A C 1
ATOM 1819 O O . ALA A 1 225 ? 9.574 -1.746 -36.376 1.00 65.25 225 ALA A O 1
ATOM 1820 N N . ASP A 1 226 ? 10.149 -1.832 -34.203 1.00 71.81 226 ASP A N 1
ATOM 1821 C CA . ASP A 1 226 ? 8.858 -2.318 -33.710 1.00 71.81 226 ASP A CA 1
ATOM 1822 C C . ASP A 1 226 ? 7.779 -1.235 -33.800 1.00 71.81 226 ASP A C 1
ATOM 1824 O O . ASP A 1 226 ? 6.651 -1.511 -34.208 1.00 71.81 226 ASP A O 1
ATOM 1828 N N . LEU A 1 227 ? 8.139 0.021 -33.522 1.00 71.25 227 LEU A N 1
ATOM 1829 C CA . LEU A 1 227 ? 7.262 1.179 -33.728 1.00 71.25 227 LEU A CA 1
ATOM 1830 C C . LEU A 1 227 ? 6.888 1.347 -35.205 1.00 71.25 227 LEU A C 1
ATOM 1832 O O . LEU A 1 227 ? 5.718 1.546 -35.537 1.00 71.25 227 LEU A O 1
ATOM 1836 N N . ILE A 1 228 ? 7.870 1.228 -36.104 1.00 74.75 228 ILE A N 1
ATOM 1837 C CA . ILE A 1 228 ? 7.636 1.253 -37.553 1.00 74.75 228 ILE A CA 1
ATOM 1838 C C . ILE A 1 228 ? 6.684 0.115 -37.947 1.00 74.75 228 ILE A C 1
ATOM 1840 O O . ILE A 1 228 ? 5.707 0.352 -38.660 1.00 74.75 228 ILE A O 1
ATOM 1844 N N . MET A 1 229 ? 6.913 -1.099 -37.437 1.00 76.50 229 MET A N 1
ATOM 1845 C CA . MET A 1 229 ? 6.043 -2.250 -37.681 1.00 76.50 229 MET A CA 1
ATOM 1846 C C . MET A 1 229 ? 4.609 -2.005 -37.191 1.00 76.50 229 MET A C 1
ATOM 1848 O O . MET A 1 229 ? 3.669 -2.229 -37.953 1.00 76.50 229 MET A O 1
ATOM 1852 N N . GLN A 1 230 ? 4.422 -1.495 -35.969 1.00 75.69 230 GLN A N 1
ATOM 1853 C CA . GLN A 1 230 ? 3.095 -1.170 -35.434 1.00 75.69 230 GLN A CA 1
ATOM 1854 C C . GLN A 1 230 ? 2.367 -0.131 -36.286 1.00 75.69 230 GLN A C 1
ATOM 1856 O O . GLN A 1 230 ? 1.186 -0.303 -36.582 1.00 75.69 230 GLN A O 1
ATOM 1861 N N . VAL A 1 231 ? 3.056 0.927 -36.725 1.00 78.06 231 VAL A N 1
ATOM 1862 C CA . VAL A 1 231 ? 2.455 1.944 -37.601 1.00 78.06 231 VAL A CA 1
ATOM 1863 C C . VAL A 1 231 ? 2.034 1.330 -38.935 1.00 78.06 231 VAL A C 1
ATOM 1865 O O . VAL A 1 231 ? 0.948 1.631 -39.432 1.00 78.06 231 VAL A O 1
ATOM 1868 N N . HIS A 1 232 ? 2.851 0.450 -39.516 1.00 80.38 232 HIS A N 1
ATOM 1869 C CA . HIS A 1 232 ? 2.482 -0.253 -40.744 1.00 80.38 232 HIS A CA 1
ATOM 1870 C C . HIS A 1 232 ? 1.297 -1.202 -40.540 1.00 80.38 232 HIS A C 1
ATOM 1872 O O . HIS A 1 232 ? 0.416 -1.247 -41.397 1.00 80.38 232 HIS A O 1
ATOM 1878 N N . GLN A 1 233 ? 1.227 -1.908 -39.410 1.00 83.38 233 GLN A N 1
ATOM 1879 C CA . GLN A 1 233 ? 0.095 -2.774 -39.069 1.00 83.38 233 GLN A CA 1
ATOM 1880 C C . GLN A 1 233 ? -1.195 -1.977 -38.845 1.00 83.38 233 GLN A C 1
ATOM 1882 O O . GLN A 1 233 ? -2.234 -2.356 -39.380 1.00 83.38 233 GLN A O 1
ATOM 1887 N N . ALA A 1 234 ? -1.129 -0.851 -38.131 1.00 81.00 234 ALA A N 1
ATOM 1888 C CA . ALA A 1 234 ? -2.269 0.039 -37.927 1.00 81.00 234 ALA A CA 1
ATOM 1889 C C . ALA A 1 234 ? -2.785 0.604 -39.259 1.00 81.00 234 ALA A C 1
ATOM 1891 O O . ALA A 1 234 ? -3.976 0.523 -39.541 1.00 81.00 234 ALA A O 1
ATOM 1892 N N . ARG A 1 235 ? -1.884 1.070 -40.136 1.00 81.25 235 ARG A N 1
ATOM 1893 C CA . ARG A 1 235 ? -2.240 1.538 -41.489 1.00 81.25 235 ARG A CA 1
ATOM 1894 C C . ARG A 1 235 ? -2.845 0.434 -42.354 1.00 81.25 235 ARG A C 1
ATOM 1896 O O . ARG A 1 235 ? -3.767 0.697 -43.118 1.00 81.25 235 ARG A O 1
ATOM 1903 N N . LEU A 1 236 ? -2.335 -0.795 -42.255 1.00 79.38 236 LEU A N 1
ATOM 1904 C CA . LEU A 1 236 ? -2.898 -1.947 -42.960 1.00 79.38 236 LEU A CA 1
ATOM 1905 C C . LEU A 1 236 ? -4.318 -2.249 -42.464 1.00 79.38 236 LEU A C 1
ATOM 1907 O O . LEU A 1 236 ? -5.192 -2.570 -43.264 1.00 79.38 236 LEU A O 1
ATOM 1911 N N . GLN A 1 237 ? -4.546 -2.147 -41.154 1.00 84.50 237 GLN A N 1
ATOM 1912 C CA . GLN A 1 237 ? -5.858 -2.349 -40.553 1.00 84.50 237 GLN A CA 1
ATOM 1913 C C . GLN A 1 237 ? -6.840 -1.254 -40.992 1.00 84.50 237 GLN A C 1
ATOM 1915 O O . GLN A 1 237 ? -7.911 -1.580 -41.490 1.00 84.50 237 GLN A O 1
ATOM 1920 N N . GLU A 1 238 ? -6.435 0.019 -40.960 1.00 81.25 238 GLU A N 1
ATOM 1921 C CA . GLU A 1 238 ? -7.221 1.135 -41.510 1.00 81.25 238 GLU A CA 1
ATOM 1922 C C . GLU A 1 238 ? -7.563 0.925 -42.994 1.00 81.25 238 GLU A C 1
ATOM 1924 O O . GLU A 1 238 ? -8.695 1.156 -43.407 1.00 81.25 238 GLU A O 1
ATOM 1929 N N . GLN A 1 239 ? -6.614 0.440 -43.804 1.00 74.44 239 GLN A N 1
ATOM 1930 C CA . GLN A 1 239 ? -6.864 0.111 -45.212 1.00 74.44 239 GLN A CA 1
ATOM 1931 C C . GLN A 1 239 ? -7.851 -1.042 -45.401 1.00 74.44 239 GLN A C 1
ATOM 1933 O O . GLN A 1 239 ? -8.614 -1.033 -46.363 1.00 74.44 239 GLN A O 1
ATOM 1938 N N . ARG A 1 240 ? -7.838 -2.036 -44.510 1.00 76.88 240 ARG A N 1
ATOM 1939 C CA . ARG A 1 240 ? -8.783 -3.162 -44.537 1.00 76.88 240 ARG A CA 1
ATOM 1940 C C . ARG A 1 240 ? -10.182 -2.750 -44.096 1.00 76.88 240 ARG A C 1
ATOM 1942 O O . ARG A 1 240 ? -11.155 -3.268 -44.636 1.00 76.88 240 ARG A O 1
ATOM 1949 N N . ASP A 1 241 ? -10.263 -1.823 -43.150 1.00 78.75 241 ASP A N 1
ATOM 1950 C CA . ASP A 1 241 ? -11.519 -1.314 -42.601 1.00 78.75 241 ASP A CA 1
ATOM 1951 C C . ASP A 1 241 ? -12.126 -0.197 -43.482 1.00 78.75 241 ASP A C 1
ATOM 1953 O O . ASP A 1 241 ? -13.300 0.155 -43.337 1.00 78.75 241 ASP A O 1
ATOM 1957 N N . MET A 1 242 ? -11.363 0.337 -44.447 1.00 71.38 242 MET A N 1
ATOM 1958 C CA . MET A 1 242 ? -11.865 1.264 -45.462 1.00 71.38 242 MET A CA 1
ATOM 1959 C C . MET A 1 242 ? -12.807 0.565 -46.458 1.00 71.38 242 MET A C 1
ATOM 1961 O O . MET A 1 242 ? -12.395 -0.225 -47.301 1.00 71.38 242 MET A O 1
ATOM 1965 N N . VAL A 1 243 ? -14.091 0.935 -46.410 1.00 66.00 243 VAL A N 1
ATOM 1966 C CA . VAL A 1 243 ? -15.155 0.411 -47.295 1.00 66.00 243 VAL A CA 1
ATOM 1967 C C . VAL A 1 243 ? -15.175 1.096 -48.676 1.00 66.00 243 VAL A C 1
ATOM 1969 O O . VAL A 1 243 ? -15.740 0.565 -49.628 1.00 66.00 243 VAL A O 1
ATOM 1972 N N . SER A 1 244 ? -14.546 2.268 -48.819 1.00 65.12 244 SER A N 1
ATOM 1973 C CA . SER A 1 244 ? -14.469 3.015 -50.082 1.00 65.12 244 SER A CA 1
ATOM 1974 C C . SER A 1 244 ? -13.163 3.802 -50.170 1.00 65.12 244 SER A C 1
ATOM 1976 O O . SER A 1 244 ? -12.845 4.574 -49.269 1.00 65.12 244 SER A O 1
ATOM 1978 N N . ALA A 1 245 ? -12.436 3.653 -51.280 1.00 61.47 245 ALA A N 1
ATOM 1979 C CA . ALA A 1 245 ? -11.241 4.440 -51.570 1.00 61.47 245 ALA A CA 1
ATOM 1980 C C . ALA A 1 245 ? -11.639 5.885 -51.911 1.00 61.47 245 ALA A C 1
ATOM 1982 O O . ALA A 1 245 ? -12.196 6.137 -52.978 1.00 61.47 245 ALA A O 1
ATOM 1983 N N . ALA A 1 246 ? -11.375 6.831 -51.008 1.00 57.31 246 ALA A N 1
ATOM 1984 C CA . ALA A 1 246 ? -11.648 8.249 -51.255 1.00 57.31 246 ALA A CA 1
ATOM 1985 C C . ALA A 1 246 ? -10.710 8.857 -52.320 1.00 57.31 246 ALA A C 1
ATOM 1987 O O . ALA A 1 246 ? -11.146 9.711 -53.084 1.00 57.31 246 ALA A O 1
ATOM 1988 N N . ASP A 1 247 ? -9.473 8.357 -52.437 1.00 60.81 24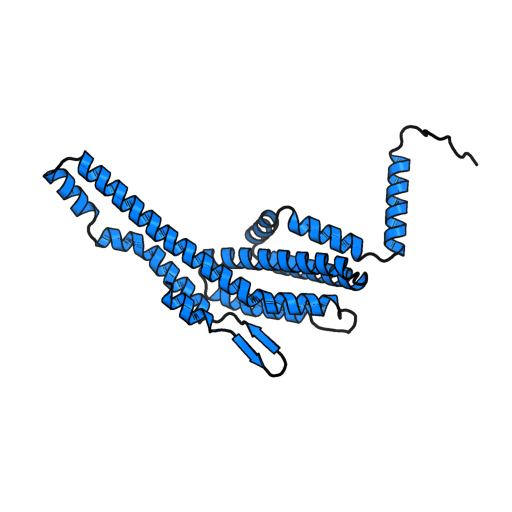7 ASP A N 1
ATOM 1989 C CA . ASP A 1 247 ? -8.417 8.954 -53.275 1.00 60.81 247 ASP A CA 1
ATOM 1990 C C . ASP A 1 247 ? -7.885 8.014 -54.376 1.00 60.81 247 ASP A C 1
ATOM 1992 O O . ASP A 1 247 ? -6.710 8.044 -54.739 1.00 60.81 247 ASP A O 1
ATOM 1996 N N . GLY A 1 248 ? -8.768 7.188 -54.946 1.00 61.00 248 GLY A N 1
ATOM 1997 C CA . GLY A 1 248 ? -8.456 6.347 -56.104 1.00 61.00 248 GLY A CA 1
ATOM 1998 C C . GLY A 1 248 ? -7.643 5.085 -55.784 1.00 61.00 248 GLY A C 1
ATOM 1999 O O . GLY A 1 248 ? -6.885 5.003 -54.821 1.00 61.00 248 GLY A O 1
ATOM 2000 N N . LEU A 1 249 ? -7.836 4.055 -56.608 1.00 53.84 249 LEU A N 1
ATOM 2001 C CA . LEU A 1 249 ? -7.118 2.785 -56.514 1.00 53.84 249 LEU A CA 1
ATOM 2002 C C . LEU A 1 249 ? -5.834 2.850 -57.349 1.00 53.84 249 LEU A C 1
ATOM 2004 O O . LEU A 1 249 ? -5.893 3.057 -58.560 1.00 53.84 249 LEU A O 1
ATOM 2008 N N . LEU A 1 250 ? -4.682 2.612 -56.718 1.00 54.62 250 LEU A N 1
ATOM 2009 C CA . LEU A 1 250 ? -3.451 2.256 -57.426 1.00 54.62 250 LEU A CA 1
ATOM 2010 C C . LEU A 1 250 ? -3.591 0.820 -57.945 1.00 54.62 250 LEU A C 1
ATOM 2012 O O . LEU A 1 250 ? -3.284 -0.145 -57.248 1.00 54.62 250 LEU A O 1
ATOM 2016 N N . THR A 1 251 ? -4.099 0.681 -59.165 1.00 45.94 251 THR A N 1
ATOM 2017 C CA . THR A 1 251 ? -3.995 -0.556 -59.943 1.00 45.94 251 THR A CA 1
ATOM 2018 C C . THR A 1 251 ? -2.628 -0.602 -60.622 1.00 45.94 251 THR A C 1
ATOM 2020 O O . THR A 1 251 ? -2.271 0.348 -61.320 1.00 45.94 251 THR A O 1
ATOM 2023 N N . VAL A 1 252 ? -1.878 -1.686 -60.392 1.00 43.12 252 VAL A N 1
ATOM 2024 C CA . VAL A 1 252 ? -0.661 -2.041 -61.148 1.00 43.12 252 VAL A CA 1
ATOM 2025 C C . VAL A 1 252 ? -1.040 -2.473 -62.559 1.00 43.12 252 VAL A C 1
ATOM 2027 O O . VAL A 1 252 ? -2.033 -3.227 -62.676 1.00 43.12 252 VAL A O 1
#

Radius of gyration: 27.14 Å; chains: 1; bounding box: 67×30×98 Å

InterPro domains:
  IPR014772 Mammalian uncoordinated homology 13, domain 2 [PS51259] (119-231)
  IPR052095 UNC-13 domain-containing protein [PTHR45999] (4-249)